Protein AF-A0ABD3RG80-F1 (afdb_monomer_lite)

InterPro domains:
  IPR000782 FAS1 domain [PF02469] (109-242)
  IPR000782 FAS1 domain [PS50213] (90-244)
  IPR036378 FAS1 domain superfamily [G3DSA:2.30.180.10] (103-274)
  IPR036378 FAS1 domain superfamily [SSF82153] (107-242)

Structure (mmCIF, N/CA/C/O backbone):
data_AF-A0ABD3RG80-F1
#
_entry.id   AF-A0ABD3RG80-F1
#
loop_
_atom_site.group_PDB
_atom_site.id
_atom_site.type_symbol
_atom_site.label_atom_id
_atom_site.label_alt_id
_atom_site.label_comp_id
_atom_site.label_asym_id
_atom_site.label_entity_id
_atom_site.label_seq_id
_atom_site.pdbx_PDB_ins_code
_atom_site.Cartn_x
_atom_site.Cartn_y
_atom_site.Cartn_z
_atom_site.occupancy
_atom_site.B_iso_or_equiv
_atom_site.auth_seq_id
_atom_site.auth_comp_id
_atom_site.auth_asym_id
_atom_site.auth_atom_id
_atom_site.pdbx_PDB_model_num
ATOM 1 N N . MET A 1 1 ? 62.059 -23.701 -23.141 1.00 38.47 1 MET A N 1
ATOM 2 C CA . MET A 1 1 ? 61.490 -23.428 -21.802 1.00 38.47 1 MET A CA 1
ATOM 3 C C . MET A 1 1 ? 60.129 -24.097 -21.728 1.00 38.47 1 MET A C 1
ATOM 5 O O . MET A 1 1 ? 59.460 -24.168 -22.747 1.00 38.47 1 MET A O 1
ATOM 9 N N . MET A 1 2 ? 59.840 -24.719 -20.588 1.00 39.66 2 MET A N 1
ATOM 10 C CA . MET A 1 2 ? 58.997 -25.910 -20.441 1.00 39.66 2 MET A CA 1
ATOM 11 C C . MET A 1 2 ? 57.526 -25.747 -20.851 1.00 39.66 2 MET A C 1
ATOM 13 O O . MET A 1 2 ? 56.855 -24.796 -20.468 1.00 39.66 2 MET A O 1
ATOM 17 N N . ILE A 1 3 ? 57.062 -26.757 -21.589 1.00 38.03 3 ILE A N 1
ATOM 18 C CA . ILE A 1 3 ? 55.671 -27.112 -21.871 1.00 38.03 3 ILE A CA 1
ATOM 19 C C . ILE A 1 3 ? 55.256 -28.112 -20.784 1.00 38.03 3 ILE A C 1
ATOM 21 O O . ILE A 1 3 ? 55.939 -29.123 -20.623 1.00 38.03 3 ILE A O 1
ATOM 25 N N . THR A 1 4 ? 54.147 -27.866 -20.082 1.00 50.69 4 THR A N 1
ATOM 26 C CA . THR A 1 4 ? 53.517 -28.863 -19.203 1.00 50.69 4 THR A CA 1
ATOM 27 C C . THR A 1 4 ? 52.061 -29.055 -19.601 1.00 50.69 4 THR A C 1
ATOM 29 O O . THR A 1 4 ? 51.223 -28.168 -19.472 1.00 50.69 4 THR A O 1
ATOM 32 N N . THR A 1 5 ? 51.808 -30.258 -20.100 1.00 40.75 5 THR A N 1
ATOM 33 C CA . THR A 1 5 ? 50.525 -30.895 -20.382 1.00 40.75 5 THR A CA 1
ATOM 34 C C . THR A 1 5 ? 49.925 -31.453 -19.089 1.00 40.75 5 THR A C 1
ATOM 36 O O . THR A 1 5 ? 50.649 -32.075 -18.320 1.00 40.75 5 THR A O 1
ATOM 39 N N . MET A 1 6 ? 48.609 -31.338 -18.893 1.00 43.78 6 MET A N 1
ATOM 40 C CA . MET A 1 6 ? 47.831 -32.279 -18.074 1.00 43.78 6 MET A CA 1
ATOM 41 C C . MET A 1 6 ? 46.482 -32.522 -18.759 1.00 43.78 6 MET A C 1
ATOM 43 O O . MET A 1 6 ? 45.623 -31.648 -18.831 1.00 43.78 6 MET A O 1
ATOM 47 N N . ILE A 1 7 ? 46.358 -33.730 -19.305 1.00 41.59 7 ILE A N 1
ATOM 48 C CA . ILE A 1 7 ? 45.155 -34.340 -19.869 1.00 41.59 7 ILE A CA 1
ATOM 49 C C . ILE A 1 7 ? 44.538 -35.180 -18.749 1.00 41.59 7 ILE A C 1
ATOM 51 O O . ILE A 1 7 ? 45.213 -36.045 -18.197 1.00 41.59 7 ILE A O 1
ATOM 55 N N . GLY A 1 8 ? 43.265 -34.947 -18.433 1.00 42.56 8 GLY A N 1
ATOM 56 C CA . GLY A 1 8 ? 42.480 -35.770 -17.514 1.00 42.56 8 GLY A CA 1
ATOM 57 C C . GLY A 1 8 ? 41.235 -36.304 -18.213 1.00 42.56 8 GLY A C 1
ATOM 58 O O . GLY A 1 8 ? 40.255 -35.585 -18.377 1.00 42.56 8 GLY A O 1
ATOM 59 N N . HIS A 1 9 ? 41.285 -37.565 -18.639 1.00 39.53 9 HIS A N 1
ATOM 60 C CA . HIS A 1 9 ? 40.128 -38.342 -19.076 1.00 39.53 9 HIS A CA 1
ATOM 61 C C . HIS A 1 9 ? 39.412 -38.943 -17.861 1.00 39.53 9 HIS A C 1
ATOM 63 O O . HIS A 1 9 ? 40.055 -39.603 -17.053 1.00 39.53 9 HIS A O 1
ATOM 69 N N . HIS A 1 10 ? 38.080 -38.857 -17.813 1.00 45.41 10 HIS A N 1
ATOM 70 C CA . HIS A 1 10 ? 37.261 -39.937 -17.260 1.00 45.41 10 HIS A CA 1
ATOM 71 C C . HIS A 1 10 ? 35.919 -40.031 -17.997 1.00 45.41 10 HIS A C 1
ATOM 73 O O . HIS A 1 10 ? 35.155 -39.073 -18.083 1.00 45.41 10 HIS A O 1
ATOM 79 N N . ARG A 1 11 ? 35.674 -41.213 -18.570 1.00 41.56 11 ARG A N 1
ATOM 80 C CA . ARG A 1 11 ? 34.394 -41.680 -19.115 1.00 41.56 11 ARG A CA 1
ATOM 81 C C . ARG A 1 11 ? 33.563 -42.301 -17.987 1.00 41.56 11 ARG A C 1
ATOM 83 O O . ARG A 1 11 ? 34.132 -43.011 -17.165 1.00 41.56 11 ARG A O 1
ATOM 90 N N . SER A 1 12 ? 32.243 -42.122 -18.036 1.00 43.38 12 SER A N 1
ATOM 91 C CA . SER A 1 12 ? 31.222 -43.096 -17.596 1.00 43.38 12 SER A CA 1
ATOM 92 C C . SER A 1 12 ? 29.852 -42.585 -18.077 1.00 43.38 12 SER A C 1
ATOM 94 O O . SER A 1 12 ? 29.317 -41.648 -17.505 1.00 43.38 12 SER A O 1
ATOM 96 N N . SER A 1 13 ? 29.371 -42.913 -19.279 1.00 42.97 13 SER A N 1
ATOM 97 C CA . SER A 1 13 ? 28.469 -44.042 -19.583 1.00 42.97 13 SER A CA 1
ATOM 98 C C . SER A 1 13 ? 27.445 -44.382 -18.491 1.00 42.97 13 SER A C 1
ATOM 100 O O . SER A 1 13 ? 27.802 -45.007 -17.499 1.00 42.97 13 SER A O 1
ATOM 102 N N . ASN A 1 14 ? 26.174 -44.055 -18.748 1.00 39.59 14 ASN A N 1
ATOM 103 C CA . ASN A 1 14 ? 25.019 -44.877 -18.380 1.00 39.59 14 ASN A CA 1
ATOM 104 C C . ASN A 1 14 ? 23.891 -44.659 -19.409 1.00 39.59 14 ASN A C 1
ATOM 106 O O . ASN A 1 14 ? 23.426 -43.529 -19.559 1.00 39.59 14 ASN A O 1
ATOM 110 N N . PRO A 1 15 ? 23.465 -45.707 -20.137 1.00 53.91 15 PRO A N 1
ATOM 111 C CA . PRO A 1 15 ? 22.259 -45.707 -20.953 1.00 53.91 15 PRO A CA 1
ATOM 112 C C . PRO A 1 15 ? 21.106 -46.352 -20.172 1.00 53.91 15 PRO A C 1
ATOM 114 O O . PRO A 1 15 ? 21.316 -47.362 -19.513 1.00 53.91 15 PRO A O 1
ATOM 117 N N . CYS A 1 16 ? 19.886 -45.830 -20.290 1.00 41.91 16 CYS A N 1
ATOM 118 C CA . CYS A 1 16 ? 18.680 -46.626 -20.055 1.00 41.91 16 CYS A CA 1
ATOM 119 C C . CYS A 1 16 ? 17.504 -46.019 -20.818 1.00 41.91 16 CYS A C 1
ATOM 121 O O . CYS A 1 16 ? 16.952 -44.986 -20.446 1.00 41.91 16 CYS A O 1
ATOM 123 N N . SER A 1 17 ? 17.163 -46.704 -21.905 1.00 40.66 17 SER A N 1
ATOM 124 C CA . SER A 1 17 ? 15.932 -46.569 -22.666 1.00 40.66 17 SER A CA 1
ATOM 125 C C . SER A 1 17 ? 14.943 -47.636 -22.195 1.00 40.66 17 SER A C 1
ATOM 127 O O . SER A 1 17 ? 15.289 -48.814 -22.164 1.00 40.66 17 SER A O 1
ATOM 129 N N . SER A 1 18 ? 13.707 -47.236 -21.922 1.00 46.66 18 SER A N 1
ATOM 130 C CA . SER A 1 18 ? 12.499 -48.078 -21.910 1.00 46.66 18 SER A CA 1
ATOM 131 C C . SER A 1 18 ? 11.316 -47.102 -21.956 1.00 46.66 18 SER A C 1
ATOM 133 O O . SER A 1 18 ? 11.098 -46.349 -21.019 1.00 46.66 18 SER A O 1
ATOM 135 N N . SER A 1 19 ? 10.677 -46.833 -23.098 1.00 42.09 19 SER A N 1
ATOM 136 C CA . SER A 1 19 ? 9.820 -47.712 -23.906 1.00 42.09 19 SER A CA 1
ATOM 137 C C . SER A 1 19 ? 8.786 -48.449 -23.061 1.00 42.09 19 SER A C 1
ATOM 139 O O . SER A 1 19 ? 9.068 -49.527 -22.554 1.00 42.09 19 SER A O 1
ATOM 141 N N . LEU A 1 20 ? 7.605 -47.840 -22.934 1.00 46.78 20 LEU A N 1
ATOM 142 C CA . LEU A 1 20 ? 6.312 -48.490 -22.726 1.00 46.78 20 LEU A CA 1
ATOM 143 C C . LEU A 1 20 ? 5.232 -47.547 -23.288 1.00 46.78 20 LEU A C 1
ATOM 145 O O . LEU A 1 20 ? 4.961 -46.490 -22.724 1.00 46.78 20 LEU A O 1
ATOM 149 N N . GLU A 1 21 ? 4.657 -47.919 -24.433 1.00 46.81 21 GLU A N 1
ATOM 150 C CA . GLU A 1 21 ? 3.348 -47.421 -24.871 1.00 46.81 21 GLU A CA 1
ATOM 151 C C . GLU A 1 21 ? 2.255 -47.958 -23.930 1.00 46.81 21 GLU A C 1
ATOM 153 O O . GLU A 1 21 ? 2.388 -49.059 -23.384 1.00 46.81 21 GLU A O 1
ATOM 158 N N . PRO A 1 22 ? 1.116 -47.256 -23.835 1.00 56.03 22 PRO A N 1
ATOM 159 C CA . PRO A 1 22 ? -0.073 -47.913 -24.362 1.00 56.03 22 PRO A CA 1
ATOM 160 C C . PRO A 1 22 ? -0.945 -47.004 -25.235 1.00 56.03 22 PRO A C 1
ATOM 162 O O . PRO A 1 22 ? -1.169 -45.823 -24.978 1.00 56.03 22 PRO A O 1
ATOM 165 N N . ARG A 1 23 ? -1.488 -47.644 -26.270 1.00 44.66 23 ARG A N 1
ATOM 166 C CA . ARG A 1 23 ? -2.586 -47.188 -27.120 1.00 44.66 23 ARG A CA 1
ATOM 167 C C . ARG A 1 23 ? -3.869 -46.943 -26.313 1.00 44.66 23 ARG A C 1
ATOM 169 O O . ARG A 1 23 ? -4.282 -47.821 -25.562 1.00 44.66 23 ARG A O 1
ATOM 176 N N . GLY A 1 24 ? -4.597 -45.886 -26.679 1.00 37.03 24 GLY A N 1
ATOM 177 C CA . GLY A 1 24 ? -6.051 -45.976 -26.880 1.00 37.03 24 GLY A CA 1
ATOM 178 C C . GLY A 1 24 ? -6.934 -44.998 -26.097 1.00 37.03 24 GLY A C 1
ATOM 179 O O . GLY A 1 24 ? -7.000 -45.060 -24.878 1.00 37.03 24 GLY A O 1
ATOM 180 N N . GLY A 1 25 ? -7.709 -44.201 -26.847 1.00 36.88 25 GLY A N 1
ATOM 181 C CA . GLY A 1 25 ? -8.845 -43.388 -26.384 1.00 36.88 25 GLY A CA 1
ATOM 182 C C . GLY A 1 25 ? -8.496 -41.897 -26.363 1.00 36.88 25 GLY A C 1
ATOM 183 O O . GLY A 1 25 ? -7.676 -41.481 -25.567 1.00 36.88 25 GLY A O 1
ATOM 184 N N . GLY A 1 26 ? -8.978 -41.023 -27.246 1.00 38.44 26 GLY A N 1
ATOM 185 C CA . GLY A 1 26 ? -10.294 -40.971 -27.871 1.00 38.44 26 GLY A CA 1
ATOM 186 C C . GLY A 1 26 ? -11.121 -39.888 -27.171 1.00 38.44 26 GLY A C 1
ATOM 187 O O . GLY A 1 26 ? -11.351 -40.003 -25.978 1.00 38.44 26 GLY A O 1
ATOM 188 N N . VAL A 1 27 ? -11.571 -38.903 -27.961 1.00 41.94 27 VAL A N 1
ATOM 189 C CA . VAL A 1 27 ? -12.559 -37.829 -27.706 1.00 41.94 27 VAL A CA 1
ATOM 190 C C . VAL A 1 27 ? -12.233 -36.709 -26.702 1.00 41.94 27 VAL A C 1
ATOM 192 O O . VAL A 1 27 ? -12.095 -36.924 -25.508 1.00 41.94 27 VAL A O 1
ATOM 195 N N . GLY A 1 28 ? -12.237 -35.468 -27.214 1.00 37.53 28 GLY A N 1
ATOM 196 C CA . GLY A 1 28 ? -12.301 -34.249 -26.401 1.00 37.53 28 GLY A CA 1
ATOM 197 C C . GLY A 1 28 ? -11.764 -32.991 -27.084 1.00 37.53 28 GLY A C 1
ATOM 198 O O . GLY A 1 28 ? -10.840 -32.374 -26.574 1.00 37.53 28 GLY A O 1
ATOM 199 N N . SER A 1 29 ? -12.302 -32.601 -28.246 1.00 39.94 29 SER A N 1
ATOM 200 C CA . SER A 1 29 ? -11.998 -31.297 -28.849 1.00 39.94 29 SER A CA 1
ATOM 201 C C . SER A 1 29 ? -12.663 -30.176 -28.040 1.00 39.94 29 SER A C 1
ATOM 203 O O . SER A 1 29 ? -13.818 -29.825 -28.287 1.00 39.94 29 SER A O 1
ATOM 205 N N . SER A 1 30 ? -11.954 -29.603 -27.074 1.00 39.44 30 SER A N 1
ATOM 206 C CA . SER A 1 30 ? -12.337 -28.335 -26.455 1.00 39.44 30 SER A CA 1
ATOM 207 C C . SER A 1 30 ? -11.735 -27.186 -27.262 1.00 39.44 30 SER A C 1
ATOM 209 O O . SER A 1 30 ? -10.539 -26.909 -27.211 1.00 39.44 30 SER A O 1
ATOM 211 N N . PHE A 1 31 ? -12.607 -26.560 -28.050 1.00 37.47 31 PHE A N 1
ATOM 212 C CA . PHE A 1 31 ? -12.432 -25.248 -28.659 1.00 37.47 31 PHE A CA 1
ATOM 213 C C . PHE A 1 31 ? -11.980 -24.230 -27.599 1.00 37.47 31 PHE A C 1
ATOM 215 O O . PHE A 1 31 ? -12.736 -23.917 -26.683 1.00 37.47 31 PHE A O 1
ATOM 222 N N . PHE A 1 32 ? -10.778 -23.679 -27.751 1.00 34.78 32 PHE A N 1
ATOM 223 C CA . PHE A 1 32 ? -10.403 -22.414 -27.123 1.00 34.78 32 PHE A CA 1
ATOM 224 C C . PHE A 1 32 ? -10.906 -21.273 -28.018 1.00 34.78 32 PHE A C 1
ATOM 226 O O . PHE A 1 32 ? -10.504 -21.218 -29.184 1.00 34.78 32 PHE A O 1
ATOM 233 N N . PRO A 1 33 ? -11.766 -20.353 -27.545 1.00 42.12 33 PRO A N 1
ATOM 234 C CA . PRO A 1 33 ? -11.998 -19.121 -28.273 1.00 42.12 33 PRO A CA 1
ATOM 235 C C . PRO A 1 33 ? -10.804 -18.186 -28.060 1.00 42.12 33 PRO A C 1
ATOM 237 O O . PRO A 1 33 ? -10.398 -17.896 -26.936 1.00 42.12 33 PRO A O 1
ATOM 240 N N . ALA A 1 34 ? -10.248 -17.712 -29.173 1.00 35.00 34 ALA A N 1
ATOM 241 C CA . ALA A 1 34 ? -9.309 -16.607 -29.205 1.00 35.00 34 ALA A CA 1
ATOM 242 C C . ALA A 1 34 ? -9.962 -15.365 -28.576 1.00 35.00 34 ALA A C 1
ATOM 244 O O . ALA A 1 34 ? -10.944 -14.839 -29.103 1.00 35.00 34 ALA A O 1
ATOM 245 N N . PHE A 1 35 ? -9.413 -14.890 -27.458 1.00 32.94 35 PHE A N 1
ATOM 246 C CA . PHE A 1 35 ? -9.734 -13.569 -26.934 1.00 32.94 35 PHE A CA 1
ATOM 247 C C . PHE A 1 35 ? -9.126 -12.523 -27.873 1.00 32.94 35 PHE A C 1
ATOM 249 O O . PHE A 1 35 ? -7.918 -12.303 -27.913 1.00 32.94 35 PHE A O 1
ATOM 256 N N . SER A 1 36 ? -9.988 -11.920 -28.690 1.00 36.78 36 SER A N 1
ATOM 257 C CA . SER A 1 36 ? -9.673 -10.746 -29.493 1.00 36.78 36 SER A CA 1
ATOM 258 C C . SER A 1 36 ? -9.730 -9.513 -28.595 1.00 36.78 36 SER A C 1
ATOM 260 O O . SER A 1 36 ? -10.801 -9.078 -28.176 1.00 36.78 36 SER A O 1
ATOM 262 N N . SER A 1 37 ? -8.563 -8.950 -28.302 1.00 40.09 37 SER A N 1
ATOM 263 C CA . SER A 1 37 ? -8.409 -7.665 -27.628 1.00 40.09 37 SER A CA 1
ATOM 264 C C . SER A 1 37 ? -8.827 -6.530 -28.568 1.00 40.09 37 SER A C 1
ATOM 266 O O . SER A 1 37 ? -8.034 -6.044 -29.372 1.00 40.09 37 SER A O 1
ATOM 268 N N . GLN A 1 38 ? -10.084 -6.096 -28.476 1.00 33.06 38 GLN A N 1
ATOM 269 C CA . GLN A 1 38 ? -10.533 -4.791 -28.968 1.00 33.06 38 GLN A CA 1
ATOM 270 C C . GLN A 1 38 ? -11.381 -4.101 -27.896 1.00 33.06 38 GLN A C 1
ATOM 272 O O . GLN A 1 38 ? -12.606 -4.053 -27.973 1.00 33.06 38 GLN A O 1
ATOM 277 N N . CYS A 1 39 ? -10.718 -3.511 -26.903 1.00 33.81 39 CYS A N 1
ATOM 278 C CA . CYS A 1 39 ? -11.332 -2.495 -26.054 1.00 33.81 39 CYS A CA 1
ATOM 279 C C . CYS A 1 39 ? -11.413 -1.178 -26.843 1.00 33.81 39 CYS A C 1
ATOM 281 O O . CYS A 1 39 ? -10.536 -0.324 -26.757 1.00 33.81 39 CYS A O 1
ATOM 283 N N . ARG A 1 40 ? -12.468 -1.011 -27.653 1.00 33.75 40 ARG A N 1
ATOM 284 C CA . ARG A 1 40 ? -12.900 0.316 -28.117 1.00 33.75 40 ARG A CA 1
ATOM 285 C C . ARG A 1 40 ? -13.702 0.971 -26.999 1.00 33.75 40 ARG A C 1
ATOM 287 O O . ARG A 1 40 ? -14.825 0.560 -26.723 1.00 33.75 40 ARG A O 1
ATOM 294 N N . VAL A 1 41 ? -13.138 2.008 -26.391 1.00 38.47 41 VAL A N 1
ATOM 295 C CA . VAL A 1 41 ? -13.860 2.913 -25.491 1.00 38.47 41 VAL A CA 1
ATOM 296 C C . VAL A 1 41 ? -14.897 3.690 -26.318 1.00 38.47 41 VAL A C 1
ATOM 298 O O . VAL A 1 41 ? -14.513 4.372 -27.272 1.00 38.47 41 VAL A O 1
ATOM 301 N N . PRO A 1 42 ? -16.207 3.615 -26.021 1.00 36.09 42 PRO A N 1
ATOM 302 C CA . PRO A 1 42 ? -17.177 4.483 -26.668 1.00 36.09 42 PRO A CA 1
ATOM 303 C C . PRO A 1 42 ? -17.050 5.903 -26.104 1.00 36.09 42 PRO A C 1
ATOM 305 O O . PRO A 1 42 ? -17.332 6.153 -24.933 1.00 36.09 42 PRO A O 1
ATOM 308 N N . VAL A 1 43 ? -16.667 6.848 -26.965 1.00 39.75 43 VAL A N 1
ATOM 309 C CA . VAL A 1 43 ? -16.791 8.289 -26.712 1.00 39.75 43 VAL A CA 1
ATOM 310 C C . VAL A 1 43 ? -18.282 8.608 -26.576 1.00 39.75 43 VAL A C 1
ATOM 312 O O . VAL A 1 43 ? -19.008 8.711 -27.566 1.00 39.75 43 VAL A O 1
ATOM 315 N N . ARG A 1 44 ? -18.769 8.719 -25.337 1.00 37.66 44 ARG A N 1
ATOM 316 C CA . ARG A 1 44 ? -20.103 9.255 -25.056 1.00 37.66 44 ARG A CA 1
ATOM 317 C C . ARG A 1 44 ? -20.084 10.759 -25.314 1.00 37.66 44 ARG A C 1
ATOM 319 O O . ARG A 1 44 ? -19.363 11.503 -24.656 1.00 37.66 44 ARG A O 1
ATOM 326 N N . GLY A 1 45 ? -20.893 11.180 -26.284 1.00 35.59 45 GLY A N 1
ATOM 327 C CA . GLY A 1 45 ? -21.162 12.579 -26.583 1.00 35.59 45 GLY A CA 1
ATOM 328 C C . GLY A 1 45 ? -21.714 13.308 -25.361 1.00 35.59 45 GLY A C 1
ATOM 329 O O . GLY A 1 45 ? -22.676 12.868 -24.731 1.00 35.59 45 GLY A O 1
ATOM 330 N N . ILE A 1 46 ? -21.074 14.425 -25.036 1.00 38.72 46 ILE A N 1
ATOM 331 C CA . ILE A 1 46 ? -21.454 15.329 -23.957 1.00 38.72 46 ILE A CA 1
ATOM 332 C C . ILE A 1 46 ? -22.693 16.099 -24.424 1.00 38.72 46 ILE A C 1
ATOM 334 O O . ILE A 1 46 ? -22.611 16.958 -25.301 1.00 38.72 46 ILE A O 1
ATOM 338 N N . ALA A 1 47 ? -23.852 15.768 -23.857 1.00 42.22 47 ALA A N 1
ATOM 339 C CA . ALA A 1 47 ? -25.049 16.588 -23.974 1.00 42.22 47 ALA A CA 1
ATOM 340 C C . ALA A 1 47 ? -24.860 17.876 -23.156 1.00 42.22 47 ALA A C 1
ATOM 342 O O . ALA A 1 47 ? -24.459 17.835 -21.992 1.00 42.22 47 ALA A O 1
ATOM 343 N N . SER A 1 48 ? -25.127 19.020 -23.785 1.00 49.88 48 SER A N 1
ATOM 344 C CA . SER A 1 48 ? -25.001 20.350 -23.189 1.00 49.88 48 SER A CA 1
ATOM 345 C C . SER A 1 48 ? -25.915 20.528 -21.965 1.00 49.88 48 SER A C 1
ATOM 347 O O . SER A 1 48 ? -27.086 20.146 -22.024 1.00 49.88 48 SER A O 1
ATOM 349 N N . PRO A 1 49 ? -25.436 21.149 -20.871 1.00 59.44 49 PRO A N 1
ATOM 350 C CA . PRO A 1 49 ? -26.286 21.499 -19.739 1.00 59.44 49 PRO A CA 1
ATOM 351 C C . PRO A 1 49 ? -27.182 22.716 -20.055 1.00 59.44 49 PRO A C 1
ATOM 353 O O . PRO A 1 49 ? -26.764 23.612 -20.794 1.00 59.44 49 PRO A O 1
ATOM 356 N N . PRO A 1 50 ? -28.400 22.794 -19.484 1.00 54.66 50 PRO A N 1
ATOM 357 C CA . PRO A 1 50 ? -29.270 23.959 -19.623 1.00 54.66 50 PRO A CA 1
ATOM 358 C C . PRO A 1 50 ? -28.741 25.179 -18.837 1.00 54.66 50 PRO A C 1
ATOM 360 O O . PRO A 1 50 ? -28.008 25.020 -17.854 1.00 54.66 50 PRO A O 1
ATOM 363 N N . PRO A 1 51 ? -29.116 26.409 -19.241 1.00 51.31 51 PRO A N 1
ATOM 364 C CA . PRO A 1 51 ? -28.583 27.644 -18.671 1.00 51.31 51 PRO A CA 1
ATOM 365 C C . PRO A 1 51 ? -29.037 27.852 -17.220 1.00 51.31 51 PRO A C 1
ATOM 367 O O . PRO A 1 51 ? -30.228 27.826 -16.908 1.00 51.31 51 PRO A O 1
ATOM 370 N N . ARG A 1 52 ? -28.073 28.100 -16.326 1.00 48.84 52 ARG A N 1
ATOM 371 C CA . ARG A 1 52 ? -28.321 28.491 -14.932 1.00 48.84 52 ARG A CA 1
ATOM 372 C C . ARG A 1 52 ? -28.681 29.975 -14.861 1.00 48.84 52 ARG A C 1
ATOM 374 O O . ARG A 1 52 ? -27.901 30.831 -15.270 1.00 48.84 52 ARG A O 1
ATOM 381 N N . GLY A 1 53 ? -29.865 30.257 -14.321 1.00 43.69 53 GLY A N 1
ATOM 382 C CA . GLY A 1 53 ? -30.317 31.601 -13.975 1.00 43.69 53 GLY A CA 1
ATOM 383 C C . GLY A 1 53 ? -29.462 32.222 -12.870 1.00 43.69 53 GLY A C 1
ATOM 384 O O . GLY A 1 53 ? -29.101 31.567 -11.893 1.00 43.69 53 GLY A O 1
ATOM 385 N N . ILE A 1 54 ? -29.139 33.497 -13.059 1.00 43.28 54 ILE A N 1
ATOM 386 C CA . ILE A 1 54 ? -28.375 34.343 -12.145 1.00 43.28 54 ILE A CA 1
ATOM 387 C C . ILE A 1 54 ? -29.307 34.787 -11.011 1.00 43.28 54 ILE A C 1
ATOM 389 O O . ILE A 1 54 ?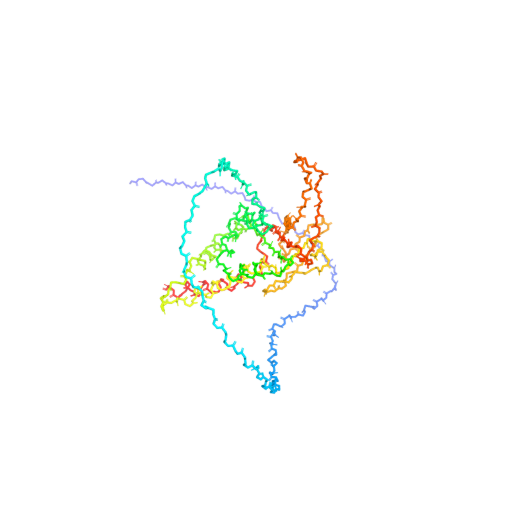 -30.266 35.517 -11.252 1.00 43.28 54 ILE A O 1
ATOM 393 N N . LEU A 1 55 ? -29.013 34.376 -9.777 1.00 41.62 55 LEU A N 1
ATOM 394 C CA . LEU A 1 55 ? -29.572 34.975 -8.564 1.00 41.62 55 LEU A CA 1
ATOM 395 C C . LEU A 1 55 ? -28.438 35.674 -7.811 1.00 41.62 55 LEU A C 1
ATOM 397 O O . LEU A 1 55 ? -27.514 35.040 -7.306 1.00 41.62 55 LEU A O 1
ATOM 401 N N . LEU A 1 56 ? -28.506 37.004 -7.803 1.00 48.03 56 LEU A N 1
ATOM 402 C CA . LEU A 1 56 ? -27.621 37.900 -7.063 1.00 48.03 56 LEU A CA 1
ATOM 403 C C . LEU A 1 56 ? -27.882 37.781 -5.549 1.00 48.03 56 LEU A C 1
ATOM 405 O O . LEU A 1 56 ? -29.049 37.762 -5.149 1.00 48.03 56 LEU A O 1
ATOM 409 N N . PRO A 1 57 ? -26.848 37.796 -4.691 1.00 55.09 57 PRO A N 1
ATOM 410 C CA . PRO A 1 57 ? -27.035 38.041 -3.266 1.00 55.09 57 PRO A CA 1
ATOM 411 C C . PRO A 1 57 ? -27.213 39.547 -2.978 1.00 55.09 57 PRO A C 1
ATOM 413 O O . PRO A 1 57 ? -26.558 40.379 -3.613 1.00 55.09 57 PRO A O 1
ATOM 416 N N . PRO A 1 58 ? -28.065 39.930 -2.007 1.00 49.25 58 PRO A N 1
ATOM 417 C CA . PRO A 1 58 ? -28.190 41.316 -1.582 1.00 49.25 58 PRO A CA 1
ATOM 418 C C . PRO A 1 58 ? -26.969 41.767 -0.770 1.00 49.25 58 PRO A C 1
ATOM 420 O O . PRO A 1 58 ? -26.540 41.125 0.187 1.00 49.25 58 PRO A O 1
ATOM 423 N N . SER A 1 59 ? -26.444 42.928 -1.152 1.00 47.91 59 SER A N 1
ATOM 424 C CA . SER A 1 59 ? -25.443 43.696 -0.423 1.00 47.91 59 SER A CA 1
ATOM 425 C C . SER A 1 59 ? -26.030 44.286 0.862 1.00 47.91 59 SER A C 1
ATOM 427 O O . SER A 1 59 ? -27.003 45.042 0.793 1.00 47.91 59 SER A O 1
ATOM 429 N N . SER A 1 60 ? -25.397 44.066 2.016 1.00 40.56 60 SER A N 1
ATOM 430 C CA . SER A 1 60 ? -25.648 44.910 3.188 1.00 40.56 60 SER A CA 1
ATOM 431 C C . SER A 1 60 ? -24.434 45.078 4.102 1.00 40.56 60 SER A C 1
ATOM 433 O O . SER A 1 60 ? -23.999 44.160 4.789 1.00 40.56 60 SER A O 1
ATOM 435 N N . SER A 1 61 ? -23.996 46.337 4.142 1.00 41.75 61 SER A N 1
ATOM 436 C CA . SER A 1 61 ? -23.521 47.101 5.298 1.00 41.75 61 SER A CA 1
ATOM 437 C C . SER A 1 61 ? -22.238 46.679 6.018 1.00 41.75 61 SER A C 1
ATOM 439 O O . SER A 1 61 ? -22.235 45.914 6.980 1.00 41.75 61 SER A O 1
ATOM 441 N N . SER A 1 62 ? -21.182 47.403 5.658 1.00 44.72 62 SER A N 1
ATOM 442 C CA . SER A 1 62 ? -20.049 47.768 6.500 1.00 44.72 62 SER A CA 1
ATOM 443 C C . SER A 1 62 ? -20.498 48.370 7.840 1.00 44.72 62 SER A C 1
ATOM 445 O O . SER A 1 62 ? -21.190 49.389 7.873 1.00 44.72 62 SER A O 1
ATOM 447 N N . ARG A 1 63 ? -20.033 47.803 8.958 1.00 42.75 63 ARG A N 1
ATOM 448 C CA . ARG A 1 63 ? -19.952 48.502 10.249 1.00 42.75 63 ARG A CA 1
ATOM 449 C C . ARG A 1 63 ? -18.551 48.340 10.816 1.00 42.75 63 ARG A C 1
ATOM 451 O O . ARG A 1 63 ? -18.119 47.241 11.149 1.00 42.75 63 ARG A O 1
ATOM 458 N N . GLY A 1 64 ? -17.849 49.467 10.881 1.00 41.66 64 GLY A N 1
ATOM 459 C CA . GLY A 1 64 ? -16.516 49.572 11.444 1.00 41.66 64 GLY A CA 1
ATOM 460 C C . GLY A 1 64 ? -16.512 49.429 12.962 1.00 41.66 64 GLY A C 1
ATOM 461 O O . GLY A 1 64 ? -17.431 49.870 13.652 1.00 41.66 64 GLY A O 1
ATOM 462 N N . TRP A 1 65 ? -15.418 48.872 13.469 1.00 39.38 65 TRP A N 1
ATOM 463 C CA . TRP A 1 65 ? -15.090 48.863 14.886 1.00 39.38 65 TRP A CA 1
ATOM 464 C C . TRP A 1 65 ? -13.749 49.572 15.093 1.00 39.38 65 TRP A C 1
ATOM 466 O O . TRP A 1 65 ? -12.687 49.063 14.757 1.00 39.38 65 TRP A O 1
ATOM 476 N N . ARG A 1 66 ? -13.823 50.787 15.649 1.00 42.94 66 ARG A N 1
ATOM 477 C CA . ARG A 1 66 ? -12.725 51.476 16.341 1.00 42.94 66 ARG A CA 1
ATOM 478 C C . ARG A 1 66 ? -12.928 51.280 17.840 1.00 42.94 66 ARG A C 1
ATOM 480 O O . ARG A 1 66 ? -13.943 51.757 18.336 1.00 42.94 66 ARG A O 1
ATOM 487 N N . ARG A 1 67 ? -11.957 50.712 18.564 1.00 46.44 67 ARG A N 1
ATOM 488 C CA . ARG A 1 67 ? -11.671 50.985 19.996 1.00 46.44 67 ARG A CA 1
ATOM 489 C C . ARG A 1 67 ? -10.164 50.769 20.196 1.00 46.44 67 ARG A C 1
ATOM 491 O O . ARG A 1 67 ? -9.656 49.727 19.820 1.00 46.44 67 ARG A O 1
ATOM 498 N N . ARG A 1 68 ? -9.373 51.824 20.413 1.00 44.25 68 ARG A N 1
ATOM 499 C CA . ARG A 1 68 ? -9.120 52.603 21.647 1.00 44.25 68 ARG A CA 1
ATOM 500 C C . ARG A 1 68 ? -8.098 51.901 22.547 1.00 44.25 68 ARG A C 1
ATOM 502 O O . ARG A 1 68 ? -8.447 51.037 23.337 1.00 44.25 68 ARG A O 1
ATOM 509 N N . TRP A 1 69 ? -6.851 52.353 22.425 1.00 43.28 69 TRP A N 1
ATOM 510 C CA . TRP A 1 69 ? -5.765 52.110 23.368 1.00 43.28 69 TRP A CA 1
ATOM 511 C C . TRP A 1 69 ? -6.065 52.822 24.691 1.00 43.28 69 TRP A C 1
ATOM 513 O O . TRP A 1 69 ? -6.382 54.013 24.697 1.00 43.28 69 TRP A O 1
ATOM 523 N N . GLY A 1 70 ? -5.975 52.093 25.800 1.00 43.91 70 GLY A N 1
ATOM 524 C CA . GLY A 1 70 ? -6.132 52.613 27.153 1.00 43.91 70 GLY A CA 1
ATOM 525 C C . GLY A 1 70 ? -5.158 51.912 28.090 1.00 43.91 70 GLY A C 1
ATOM 526 O O . GLY A 1 70 ? -5.342 50.750 28.426 1.00 43.91 70 GLY A O 1
ATOM 527 N N . ARG A 1 71 ? -4.109 52.641 28.467 1.00 43.97 71 ARG A N 1
ATOM 528 C CA . ARG A 1 71 ? -3.151 52.334 29.535 1.00 43.97 71 ARG A CA 1
ATOM 529 C C . ARG A 1 71 ? -3.779 52.721 30.881 1.00 43.97 71 ARG A C 1
ATOM 531 O O . ARG A 1 71 ? -4.365 53.799 30.949 1.00 43.97 71 ARG A O 1
ATOM 538 N N . SER A 1 72 ? -3.608 51.896 31.918 1.00 45.50 72 SER A N 1
ATOM 539 C CA . SER A 1 72 ? -2.987 52.273 33.209 1.00 45.50 72 SER A CA 1
ATOM 540 C C . SER A 1 72 ? -3.299 51.276 34.336 1.00 45.50 72 SER A C 1
ATOM 542 O O . SER A 1 72 ? -4.450 51.099 34.712 1.00 45.50 72 SER A O 1
ATOM 544 N N . SER A 1 73 ? -2.213 50.677 34.838 1.00 46.88 73 SER A N 1
ATOM 545 C CA . SER A 1 73 ? -1.791 50.443 36.233 1.00 46.88 73 SER A CA 1
ATOM 546 C C . SER A 1 73 ? -2.825 50.207 37.346 1.00 46.88 73 SER A C 1
ATOM 548 O O . SER A 1 73 ? -3.624 51.092 37.614 1.00 46.88 73 SER A O 1
ATOM 550 N N . THR A 1 74 ? -2.650 49.132 38.133 1.00 48.19 74 THR A N 1
ATOM 551 C CA . THR A 1 74 ? -1.967 49.147 39.456 1.00 48.19 74 THR A CA 1
ATOM 552 C C . THR A 1 74 ? -1.817 47.733 40.033 1.00 48.19 74 THR A C 1
ATOM 554 O O . THR A 1 74 ? -2.624 46.853 39.763 1.00 48.19 74 THR A O 1
ATOM 557 N N . ALA A 1 75 ? -0.752 47.558 40.815 1.00 52.00 75 ALA A N 1
ATOM 558 C CA . ALA A 1 75 ? -0.285 46.338 41.460 1.00 52.00 75 ALA A CA 1
ATOM 559 C C . ALA A 1 75 ? -1.183 45.818 42.598 1.00 52.00 75 ALA A C 1
ATOM 561 O O . ALA A 1 75 ? -1.735 46.614 43.354 1.00 52.00 75 ALA A O 1
ATOM 562 N N . ALA A 1 76 ? -1.189 44.496 42.790 1.00 45.03 76 ALA A N 1
ATOM 563 C CA . ALA A 1 76 ? -1.273 43.845 44.098 1.00 45.03 76 ALA A CA 1
ATOM 564 C C . ALA A 1 76 ? -0.697 42.422 43.987 1.00 45.03 76 ALA A C 1
ATOM 566 O O . ALA A 1 76 ? -1.062 41.667 43.091 1.00 45.03 76 ALA A O 1
ATOM 567 N N . ALA A 1 77 ? 0.251 42.122 44.870 1.00 61.56 77 ALA A N 1
ATOM 568 C CA . ALA A 1 77 ? 0.928 40.844 45.033 1.00 61.56 77 ALA A CA 1
ATOM 569 C C . ALA A 1 77 ? 0.055 39.836 45.797 1.00 61.56 77 ALA A C 1
ATOM 571 O O . ALA A 1 77 ? -0.665 40.249 46.700 1.00 61.56 77 ALA A O 1
ATOM 572 N N . HIS A 1 78 ? 0.164 38.562 45.417 1.00 46.03 78 HIS A N 1
ATOM 573 C CA . HIS A 1 78 ? -0.237 37.294 46.062 1.00 46.03 78 HIS A CA 1
ATOM 574 C C . HIS A 1 78 ? -0.324 36.303 44.882 1.00 46.03 78 HIS A C 1
ATOM 576 O O . HIS A 1 78 ? -0.841 36.674 43.837 1.00 46.03 78 HIS A O 1
ATOM 582 N N . ASP A 1 79 ? 0.117 35.059 44.880 1.00 45.19 79 ASP A N 1
ATOM 583 C CA . ASP A 1 79 ? 0.785 34.166 45.812 1.00 45.19 79 ASP A CA 1
ATOM 584 C C . ASP A 1 79 ? 1.063 32.902 44.967 1.00 45.19 79 ASP A C 1
ATOM 586 O O . ASP A 1 79 ? 0.348 32.659 43.996 1.00 45.19 79 ASP A O 1
ATOM 590 N N . ALA A 1 80 ? 2.070 32.111 45.334 1.00 52.97 80 ALA A N 1
ATOM 591 C CA . ALA A 1 80 ? 2.283 30.732 44.872 1.00 52.97 80 ALA A CA 1
ATOM 592 C C . ALA A 1 80 ? 2.206 30.470 43.347 1.00 52.97 80 ALA A C 1
ATOM 594 O O . ALA A 1 80 ? 1.223 29.952 42.822 1.00 52.97 80 ALA A O 1
ATOM 595 N N . ALA A 1 81 ? 3.317 30.731 42.654 1.00 52.69 81 ALA A N 1
ATOM 596 C CA . ALA A 1 81 ? 3.620 30.085 41.380 1.00 52.69 81 ALA A CA 1
ATOM 597 C C . ALA A 1 81 ? 3.888 28.589 41.630 1.00 52.69 81 ALA A C 1
ATOM 599 O O . ALA A 1 81 ? 5.027 28.182 41.853 1.00 52.69 81 ALA A O 1
ATOM 600 N N . HIS A 1 82 ? 2.825 27.789 41.683 1.00 61.59 82 HIS A N 1
ATOM 601 C CA . HIS A 1 82 ? 2.918 26.364 41.406 1.00 61.59 82 HIS A CA 1
ATOM 602 C C . HIS A 1 82 ? 2.827 26.261 39.881 1.00 61.59 82 HIS A C 1
ATOM 604 O O . HIS A 1 82 ? 1.734 26.317 39.324 1.00 61.59 82 HIS A O 1
ATOM 610 N N . ASP A 1 83 ? 3.985 26.231 39.212 1.00 56.72 83 ASP A N 1
ATOM 611 C CA . ASP A 1 83 ? 4.092 25.703 37.849 1.00 56.72 83 ASP A CA 1
ATOM 612 C C . ASP A 1 83 ? 3.710 24.221 37.961 1.00 56.72 83 ASP A C 1
ATOM 614 O O . ASP A 1 83 ? 4.542 23.345 38.193 1.00 56.72 83 ASP A O 1
ATOM 618 N N . GLU A 1 84 ? 2.406 23.952 37.966 1.00 61.25 84 GLU A N 1
ATOM 619 C CA . GLU A 1 84 ? 1.884 22.659 37.563 1.00 61.25 84 GLU A CA 1
ATOM 620 C C . GLU A 1 84 ? 2.169 22.592 36.065 1.00 61.25 84 GLU A C 1
ATOM 622 O O . GLU A 1 84 ? 1.423 23.112 35.234 1.00 61.25 84 GLU A O 1
ATOM 627 N N . ASP A 1 85 ? 3.342 22.040 35.743 1.00 63.62 85 ASP A N 1
ATOM 628 C CA . ASP A 1 85 ? 3.627 21.440 34.451 1.00 63.62 85 ASP A CA 1
ATOM 629 C C . ASP A 1 85 ? 2.570 20.345 34.250 1.00 63.62 85 ASP A C 1
ATOM 631 O O . ASP A 1 85 ? 2.806 19.167 34.524 1.00 63.62 85 ASP A O 1
ATOM 635 N N . ASP A 1 86 ? 1.366 20.756 33.847 1.00 57.78 86 ASP A N 1
ATOM 636 C CA . ASP A 1 86 ? 0.329 19.887 33.324 1.00 57.78 86 ASP A CA 1
ATOM 637 C C . ASP A 1 86 ? 0.937 19.234 32.086 1.00 57.78 86 ASP A C 1
ATOM 639 O O . ASP A 1 86 ? 0.920 19.770 30.976 1.00 57.78 86 ASP A O 1
ATOM 643 N N . GLU A 1 87 ? 1.577 18.091 32.315 1.00 66.81 87 GLU A N 1
ATOM 644 C CA . GLU A 1 87 ? 2.079 17.171 31.316 1.00 66.81 87 GLU A CA 1
ATOM 645 C C . GLU A 1 87 ? 0.855 16.664 30.553 1.00 66.81 87 GLU A C 1
ATOM 647 O O . GLU A 1 87 ? 0.264 15.633 30.873 1.00 66.81 87 GLU A O 1
ATOM 652 N N . TYR A 1 88 ? 0.404 17.466 29.583 1.00 56.56 88 TYR A N 1
ATOM 653 C CA . TYR A 1 88 ? -0.668 17.124 28.666 1.00 56.56 88 TYR A CA 1
ATOM 654 C C . TYR A 1 88 ? -0.265 15.821 27.989 1.00 56.56 88 TYR A C 1
ATOM 656 O O . TYR A 1 88 ? 0.527 15.825 27.045 1.00 56.56 88 TYR A O 1
ATOM 664 N N . ALA A 1 89 ? -0.797 14.703 28.483 1.00 58.72 89 ALA A N 1
ATOM 665 C CA . ALA A 1 89 ? -0.702 13.422 27.819 1.00 58.72 89 ALA A CA 1
ATOM 666 C C . ALA A 1 89 ? -1.265 13.620 26.411 1.00 58.72 89 ALA A C 1
ATOM 668 O O . ALA A 1 89 ? -2.476 13.760 26.217 1.00 58.72 89 ALA A O 1
ATOM 669 N N . THR A 1 90 ? -0.374 13.722 25.427 1.00 63.38 90 THR A N 1
ATOM 670 C CA . THR A 1 90 ? -0.756 13.851 24.030 1.00 63.38 90 THR A CA 1
ATOM 671 C C . THR A 1 90 ? -1.457 12.554 23.668 1.00 63.38 90 THR A C 1
ATOM 673 O O . THR A 1 90 ? -0.827 11.502 23.545 1.00 63.38 90 THR A O 1
ATOM 676 N N . THR A 1 91 ? -2.783 12.604 23.584 1.00 70.38 91 THR A N 1
ATOM 677 C CA . THR A 1 91 ? -3.592 11.485 23.116 1.00 70.38 91 THR A CA 1
ATOM 678 C C . THR A 1 91 ? -3.327 11.337 21.626 1.00 70.38 91 THR A C 1
ATOM 680 O O . THR A 1 91 ? -3.979 11.961 20.794 1.00 70.38 91 THR A O 1
ATOM 683 N N . ASP A 1 92 ? -2.297 10.556 21.297 1.00 82.69 92 ASP A N 1
ATOM 684 C CA . ASP A 1 92 ? -1.933 10.264 19.917 1.00 82.69 92 ASP A CA 1
ATOM 685 C C . ASP A 1 92 ? -3.167 9.762 19.163 1.00 82.69 92 ASP A C 1
ATOM 687 O O . ASP A 1 92 ? -3.766 8.730 19.500 1.00 82.69 92 ASP A O 1
ATOM 691 N N . SER A 1 93 ? -3.526 10.476 18.101 1.00 89.00 93 SER A N 1
ATOM 692 C CA . SER A 1 93 ? -4.633 10.076 17.242 1.00 89.00 93 SER A CA 1
ATOM 693 C C . SER A 1 93 ? -4.367 8.693 16.631 1.00 89.00 93 SER A C 1
ATOM 695 O O . SER A 1 93 ? -3.221 8.275 16.434 1.00 89.00 93 SER A O 1
ATOM 697 N N . SER A 1 94 ? -5.421 7.947 16.291 1.00 90.50 94 SER A N 1
ATOM 698 C CA . SER A 1 94 ? -5.315 6.704 15.503 1.00 90.50 94 SER A CA 1
ATOM 699 C C . SER A 1 94 ? -4.458 6.889 14.252 1.00 90.50 94 SER A C 1
ATOM 701 O O . SER A 1 94 ? -3.665 6.012 13.917 1.00 90.50 94 SER A O 1
ATOM 703 N N . ARG A 1 95 ? -4.556 8.061 13.611 1.00 92.00 95 ARG A N 1
ATOM 704 C CA . ARG A 1 95 ? -3.747 8.445 12.452 1.00 92.00 95 ARG A CA 1
ATOM 705 C C . ARG A 1 95 ? -2.265 8.496 12.771 1.00 92.00 95 ARG A C 1
ATOM 707 O O . ARG A 1 95 ? -1.489 7.876 12.055 1.00 92.00 95 ARG A O 1
ATOM 714 N N . GLU A 1 96 ? -1.869 9.207 13.819 1.00 92.00 96 GLU A N 1
ATOM 715 C CA . GLU A 1 96 ? -0.458 9.297 14.208 1.00 92.00 96 GLU A CA 1
ATOM 716 C C . GLU A 1 96 ? 0.091 7.929 14.611 1.00 92.00 96 GLU A C 1
ATOM 718 O O . GLU A 1 96 ? 1.209 7.582 14.231 1.00 92.00 96 GLU A O 1
ATOM 723 N N . ARG A 1 97 ? -0.711 7.107 15.301 1.00 93.81 97 ARG A N 1
ATOM 724 C CA . ARG A 1 97 ? -0.337 5.726 15.640 1.00 93.81 97 ARG A CA 1
ATOM 725 C C . ARG A 1 97 ? -0.138 4.861 14.394 1.00 93.81 97 ARG A C 1
ATOM 727 O O . ARG A 1 97 ? 0.867 4.154 14.321 1.00 93.81 97 ARG A O 1
ATOM 734 N N . ALA A 1 98 ? -1.041 4.940 13.418 1.00 95.25 98 ALA A N 1
ATOM 735 C CA . ALA A 1 98 ? -0.937 4.203 12.161 1.00 95.25 98 ALA A CA 1
ATOM 736 C C . ALA A 1 98 ? 0.257 4.672 11.313 1.00 95.25 98 ALA A C 1
ATOM 738 O O . ALA A 1 98 ? 1.052 3.846 10.873 1.00 95.25 98 ALA A O 1
ATOM 739 N N . GLU A 1 99 ? 0.442 5.986 11.133 1.00 95.06 99 GLU A N 1
ATOM 740 C CA . GLU A 1 99 ? 1.580 6.542 10.385 1.00 95.06 99 GLU A CA 1
ATOM 741 C C . GLU A 1 99 ? 2.915 6.183 11.058 1.00 95.06 99 GLU A C 1
ATOM 743 O O . GLU A 1 99 ? 3.858 5.766 10.385 1.00 95.06 99 GLU A O 1
ATOM 748 N N . ARG A 1 100 ? 2.991 6.249 12.394 1.00 95.88 100 ARG A N 1
ATOM 749 C CA . ARG A 1 100 ? 4.171 5.805 13.148 1.00 95.88 100 ARG A CA 1
ATOM 750 C C . ARG A 1 100 ? 4.421 4.309 12.981 1.00 95.88 100 ARG A C 1
ATOM 752 O O . ARG A 1 100 ? 5.571 3.903 12.819 1.00 95.88 100 ARG A O 1
ATOM 759 N N . HIS A 1 101 ? 3.374 3.484 13.006 1.00 97.00 101 HIS A N 1
ATOM 760 C CA . HIS A 1 101 ? 3.506 2.049 12.762 1.00 97.00 101 HIS A CA 1
ATOM 761 C C . HIS A 1 101 ? 4.035 1.755 11.355 1.00 97.00 101 HIS A C 1
ATOM 763 O O . HIS A 1 101 ? 4.977 0.975 11.220 1.00 97.00 101 HIS A O 1
ATOM 769 N N . LEU A 1 102 ? 3.503 2.429 10.330 1.00 96.88 102 LEU A N 1
ATOM 770 C CA . LEU A 1 102 ? 3.980 2.308 8.953 1.00 96.88 102 LEU A CA 1
ATOM 771 C C . LEU A 1 102 ? 5.464 2.686 8.842 1.00 96.88 102 LEU A C 1
A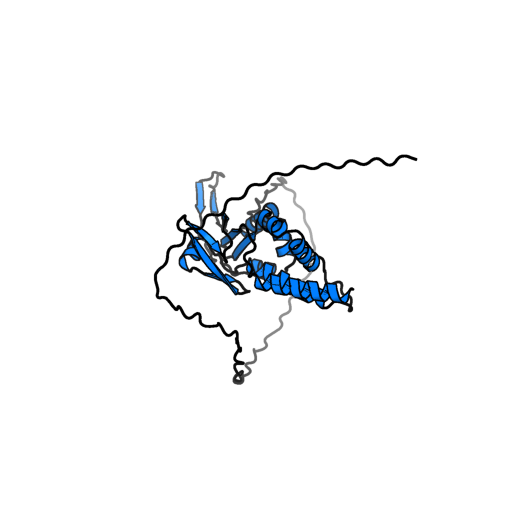TOM 773 O O . LEU A 1 102 ? 6.262 1.892 8.351 1.00 96.88 102 LEU A O 1
ATOM 777 N N . LEU A 1 103 ? 5.847 3.850 9.377 1.00 96.50 103 LEU A N 1
ATOM 778 C CA . LEU A 1 103 ? 7.222 4.360 9.337 1.00 96.50 103 LEU A CA 1
ATOM 779 C C . LEU A 1 103 ? 8.233 3.436 10.022 1.00 96.50 103 LEU A C 1
ATOM 781 O O . LEU A 1 103 ? 9.367 3.309 9.567 1.00 96.50 103 LEU A O 1
ATOM 785 N N . THR A 1 104 ? 7.833 2.820 11.134 1.00 97.31 104 THR A N 1
ATOM 786 C CA . THR A 1 104 ? 8.713 1.952 11.928 1.00 97.31 104 THR A CA 1
ATOM 787 C C . THR A 1 104 ? 8.791 0.529 11.388 1.00 97.31 104 THR A C 1
ATOM 789 O O . THR A 1 104 ? 9.839 -0.099 11.512 1.00 97.31 104 THR A O 1
ATOM 792 N N . THR A 1 105 ? 7.710 0.025 10.790 1.00 97.75 105 THR A N 1
ATOM 793 C CA . THR A 1 105 ? 7.593 -1.388 10.395 1.00 97.75 105 THR A CA 1
ATOM 794 C C . THR A 1 105 ? 7.882 -1.606 8.910 1.00 97.75 105 THR A C 1
ATOM 796 O O . THR A 1 105 ? 8.413 -2.653 8.548 1.00 97.75 105 THR A O 1
ATOM 799 N N . TYR A 1 106 ? 7.575 -0.624 8.054 1.00 97.56 106 TYR A N 1
ATOM 800 C CA . TYR A 1 106 ? 7.651 -0.741 6.591 1.00 97.56 106 TYR A CA 1
ATOM 801 C C . TYR A 1 106 ? 8.396 0.444 5.951 1.00 97.56 106 TYR A C 1
ATOM 803 O O . TYR A 1 106 ? 7.842 1.152 5.103 1.00 97.56 106 TYR A O 1
ATOM 811 N N . PRO A 1 107 ? 9.662 0.705 6.326 1.00 97.06 107 PRO A N 1
ATOM 812 C CA . PRO A 1 107 ? 10.384 1.895 5.880 1.00 97.06 107 PRO A CA 1
ATOM 813 C C . PRO A 1 107 ? 10.545 1.973 4.352 1.00 97.06 107 PRO A C 1
ATOM 815 O O . PRO A 1 107 ? 10.453 3.068 3.790 1.00 97.06 107 PRO A O 1
ATOM 818 N N . LYS A 1 108 ? 10.736 0.839 3.654 1.00 96.44 108 LYS A N 1
ATOM 819 C CA . LYS A 1 108 ? 10.838 0.813 2.180 1.00 96.44 108 LYS A CA 1
ATOM 820 C C . LYS A 1 108 ? 9.520 1.210 1.517 1.00 96.44 108 LYS A C 1
ATOM 822 O O . LYS A 1 108 ? 9.514 2.031 0.601 1.00 96.44 108 LYS A O 1
ATOM 827 N N . PHE A 1 109 ? 8.405 0.684 2.022 1.00 97.06 109 PHE A N 1
ATOM 828 C CA . PHE A 1 109 ? 7.078 1.069 1.555 1.00 97.06 109 PHE A CA 1
ATOM 829 C C . PHE A 1 109 ? 6.781 2.541 1.847 1.00 97.06 109 PHE A C 1
ATOM 831 O O . PHE A 1 109 ? 6.309 3.263 0.973 1.00 97.06 109 PHE A O 1
ATOM 838 N N . CYS A 1 110 ? 7.121 3.022 3.043 1.00 95.81 110 CYS A N 1
ATOM 839 C CA . CYS A 1 110 ? 6.971 4.428 3.388 1.00 95.81 110 CYS A CA 1
ATOM 840 C C . CYS A 1 110 ? 7.754 5.335 2.441 1.00 95.81 110 CYS A C 1
ATOM 842 O O . CYS A 1 110 ? 7.210 6.349 2.025 1.00 95.81 110 CYS A O 1
ATOM 844 N N . LYS A 1 111 ? 8.980 4.977 2.037 1.00 94.75 111 LYS A N 1
ATOM 845 C CA . LYS A 1 111 ? 9.726 5.746 1.026 1.00 94.75 111 LYS A CA 1
ATOM 846 C C . LYS A 1 111 ? 8.900 5.930 -0.254 1.00 94.75 111 LYS A C 1
ATOM 848 O O . LYS A 1 111 ? 8.766 7.056 -0.718 1.00 94.75 111 LYS A O 1
ATOM 853 N N . LEU A 1 112 ? 8.305 4.853 -0.772 1.00 94.75 112 LEU A N 1
ATOM 854 C CA . LEU A 1 112 ? 7.426 4.896 -1.946 1.00 94.75 112 LEU A CA 1
ATOM 855 C C . LEU A 1 112 ? 6.185 5.774 -1.701 1.00 94.75 112 LEU A C 1
ATOM 857 O O . LEU A 1 112 ? 5.852 6.621 -2.527 1.00 94.75 112 LEU A O 1
ATOM 861 N N . LEU A 1 113 ? 5.528 5.606 -0.552 1.00 94.25 113 LEU A N 1
ATOM 862 C CA . LEU A 1 113 ? 4.310 6.336 -0.199 1.00 94.25 113 LEU A CA 1
ATOM 863 C C . LEU A 1 113 ? 4.559 7.843 0.004 1.00 94.25 113 LEU A C 1
ATOM 865 O O . LEU A 1 113 ? 3.808 8.664 -0.515 1.00 94.25 113 LEU A O 1
ATOM 869 N N . TYR A 1 114 ? 5.624 8.226 0.718 1.00 93.00 114 TYR A N 1
ATOM 870 C CA . TYR A 1 114 ? 5.972 9.629 0.990 1.00 93.00 114 TYR A CA 1
ATOM 871 C C . TYR A 1 114 ? 6.464 10.388 -0.240 1.00 93.00 114 TYR A C 1
ATOM 873 O O . TYR A 1 114 ? 6.368 11.615 -0.272 1.00 93.00 114 TYR A O 1
ATOM 881 N N . SER A 1 115 ? 6.915 9.684 -1.276 1.00 91.31 115 SER A N 1
ATOM 882 C CA . SER A 1 115 ? 7.192 10.291 -2.576 1.00 91.31 115 SER A CA 1
ATOM 883 C C . SER A 1 115 ? 5.929 10.650 -3.370 1.00 91.31 115 SER A C 1
ATOM 885 O O . SER A 1 115 ? 6.037 11.403 -4.340 1.00 91.31 115 SER A O 1
ATOM 887 N N . ASN A 1 116 ? 4.747 10.173 -2.952 1.00 91.50 116 ASN A N 1
ATOM 888 C CA . ASN A 1 116 ? 3.456 10.501 -3.553 1.00 91.50 116 ASN A CA 1
ATOM 889 C C . ASN A 1 116 ? 2.628 11.439 -2.644 1.00 91.50 116 ASN A C 1
ATOM 891 O O . ASN A 1 116 ? 1.771 10.978 -1.878 1.00 91.50 116 ASN A O 1
ATOM 895 N N . PRO A 1 117 ? 2.833 12.771 -2.719 1.00 90.31 117 PRO A N 1
ATOM 896 C CA . PRO A 1 117 ? 2.094 13.716 -1.884 1.00 90.31 117 PRO A CA 1
ATOM 897 C C . PRO A 1 117 ? 0.588 13.672 -2.153 1.00 90.31 117 PRO A C 1
ATOM 899 O O . PRO A 1 117 ? -0.196 13.864 -1.229 1.00 90.31 117 PRO A O 1
ATOM 902 N N . THR A 1 118 ? 0.171 13.369 -3.384 1.00 87.44 118 THR A N 1
ATOM 903 C CA . THR A 1 118 ? -1.244 13.289 -3.754 1.00 87.44 118 THR A CA 1
ATOM 904 C C . THR A 1 118 ? -1.927 12.081 -3.113 1.00 87.44 118 THR A C 1
ATOM 906 O O . THR A 1 118 ? -3.021 12.225 -2.566 1.00 87.44 118 THR A O 1
ATOM 909 N N . ALA A 1 119 ? -1.288 10.908 -3.106 1.00 87.06 119 ALA A N 1
ATOM 910 C CA . ALA A 1 119 ? -1.805 9.726 -2.413 1.00 87.06 119 ALA A CA 1
ATOM 911 C C . ALA A 1 119 ? -1.918 9.968 -0.902 1.00 87.06 119 ALA A C 1
ATOM 913 O O . ALA A 1 119 ? -2.957 9.692 -0.301 1.00 87.06 119 ALA A O 1
ATOM 914 N N . LEU A 1 120 ? -0.889 10.568 -0.297 1.00 89.12 120 LEU A N 1
ATOM 915 C CA . LEU A 1 120 ? -0.904 10.939 1.118 1.00 89.12 120 LEU A CA 1
ATOM 916 C C . LEU A 1 120 ? -1.966 11.981 1.456 1.00 89.12 120 LEU A C 1
ATOM 918 O O . LEU A 1 120 ? -2.610 11.890 2.500 1.00 89.12 120 LEU A O 1
ATOM 922 N N . GLU A 1 121 ? -2.162 12.981 0.602 1.00 89.75 121 GLU A N 1
ATOM 923 C CA . GLU A 1 121 ? -3.211 13.971 0.803 1.00 89.75 121 GLU A CA 1
ATOM 924 C C . GLU A 1 121 ? -4.584 13.307 0.743 1.00 89.75 121 GLU A C 1
ATOM 926 O O . GLU A 1 121 ? -5.406 13.554 1.623 1.00 89.75 121 GLU A O 1
ATOM 931 N N . ARG A 1 122 ? -4.819 12.399 -0.211 1.00 84.19 122 ARG A N 1
ATOM 932 C CA . ARG A 1 122 ? -6.061 11.614 -0.264 1.00 84.19 122 ARG A CA 1
ATOM 933 C C . ARG A 1 122 ? -6.225 10.703 0.952 1.00 84.19 122 ARG A C 1
ATOM 935 O O . ARG A 1 122 ? -7.335 10.608 1.461 1.00 84.19 122 ARG A O 1
ATOM 942 N N . MET A 1 123 ? -5.146 10.106 1.465 1.00 83.88 123 MET A N 1
ATOM 943 C CA . MET A 1 123 ? -5.146 9.349 2.727 1.00 83.88 123 MET A CA 1
ATOM 944 C C . MET A 1 123 ? -5.618 10.208 3.897 1.00 83.88 123 MET A C 1
ATOM 946 O O . MET A 1 123 ? -6.446 9.813 4.709 1.00 83.88 123 MET A O 1
ATOM 950 N N . ARG A 1 124 ? -5.045 11.407 4.007 1.00 85.12 124 ARG A N 1
ATOM 951 C CA . ARG A 1 124 ? -5.248 12.301 5.148 1.00 85.12 124 ARG A CA 1
ATOM 952 C C . ARG A 1 124 ? -6.554 13.077 5.045 1.00 85.12 124 ARG A C 1
ATOM 954 O O . ARG A 1 124 ? -7.087 13.487 6.079 1.00 85.12 124 ARG A O 1
ATOM 961 N N . SER A 1 125 ? -7.052 13.249 3.828 1.00 85.12 125 SER A N 1
ATOM 962 C CA . SER A 1 125 ? -8.320 13.898 3.503 1.00 85.12 125 SER A CA 1
ATOM 963 C C . SER A 1 125 ? -9.467 12.904 3.344 1.00 85.12 125 SER A C 1
ATOM 965 O O . SER A 1 125 ? -10.593 13.344 3.108 1.00 85.12 125 SER A O 1
ATOM 967 N N . SER A 1 126 ? -9.208 11.591 3.453 1.00 71.88 126 SER A N 1
ATOM 968 C CA . SER A 1 126 ? -10.267 10.586 3.422 1.00 71.88 126 SER A CA 1
ATOM 969 C C . SER A 1 126 ? -11.303 10.905 4.500 1.00 71.88 126 SER A C 1
ATOM 971 O O . SER A 1 126 ? -10.993 11.523 5.525 1.00 71.88 126 SER A O 1
ATOM 973 N N . SER A 1 127 ? -12.557 10.566 4.198 1.00 64.56 127 SER A N 1
ATOM 974 C CA . SER A 1 127 ? -13.745 10.900 4.983 1.00 64.56 127 SER A CA 1
ATOM 975 C C . SER A 1 127 ? -13.572 10.612 6.475 1.00 64.56 127 SER A C 1
ATOM 977 O O . SER A 1 127 ? -12.716 9.829 6.887 1.00 64.56 127 SER A O 1
ATOM 979 N N . SER A 1 128 ? -14.433 11.211 7.300 1.00 74.12 128 SER A N 1
ATOM 980 C CA . SER A 1 128 ? -14.473 11.000 8.757 1.00 74.12 128 SER A CA 1
ATOM 981 C C . SER A 1 128 ? -14.415 9.527 9.187 1.00 74.12 128 SER A C 1
ATOM 983 O O . SER A 1 128 ? -13.962 9.252 10.282 1.00 74.12 128 SER A O 1
ATOM 985 N N . SER A 1 129 ? -14.778 8.589 8.311 1.00 85.12 129 SER A N 1
ATOM 986 C CA . SER A 1 129 ? -14.717 7.142 8.523 1.00 85.12 129 SER A CA 1
ATOM 987 C C . SER A 1 129 ? -13.307 6.520 8.577 1.00 85.12 129 SER A C 1
ATOM 989 O O . SER A 1 129 ? -13.160 5.431 9.123 1.00 85.12 129 SER A O 1
ATOM 991 N N . GLY A 1 130 ? -12.267 7.152 8.011 1.00 91.62 130 GLY A N 1
ATOM 992 C CA . GLY A 1 130 ? -10.889 6.621 7.975 1.00 91.62 130 GLY A CA 1
ATOM 993 C C . GLY A 1 130 ? -10.437 6.041 6.620 1.00 91.62 130 GLY A C 1
ATOM 994 O O . GLY A 1 130 ? -10.907 6.497 5.576 1.00 91.62 130 GLY A O 1
ATOM 995 N N . TYR A 1 131 ? -9.463 5.120 6.606 1.00 94.44 131 TYR A N 1
ATOM 996 C CA . TYR A 1 131 ? -8.828 4.581 5.383 1.00 94.44 131 TYR A CA 1
ATOM 997 C C . TYR A 1 131 ? -8.198 3.195 5.604 1.00 94.44 131 TYR A C 1
ATOM 999 O O . TYR A 1 131 ? -8.025 2.765 6.745 1.00 94.44 131 TYR A O 1
ATOM 1007 N N . ALA A 1 132 ? -7.815 2.513 4.520 1.00 96.25 132 ALA A N 1
ATOM 1008 C CA . ALA A 1 132 ? -7.008 1.297 4.580 1.00 96.25 132 ALA A CA 1
ATOM 1009 C C . ALA A 1 132 ? -5.751 1.384 3.703 1.00 96.25 132 ALA A C 1
ATOM 1011 O O . ALA A 1 132 ? -5.750 2.036 2.656 1.00 96.25 132 ALA A O 1
ATOM 1012 N N . VAL A 1 133 ? -4.679 0.726 4.146 1.00 97.25 133 VAL A N 1
ATOM 1013 C CA . VAL A 1 133 ? -3.392 0.648 3.445 1.00 97.25 133 VAL A CA 1
ATOM 1014 C C . VAL A 1 133 ? -2.939 -0.803 3.374 1.00 97.25 133 VAL A C 1
ATOM 1016 O O . VAL A 1 133 ? -2.874 -1.475 4.399 1.00 97.25 133 VAL A O 1
ATOM 1019 N N . PHE A 1 134 ? -2.580 -1.268 2.184 1.00 98.25 134 PHE A N 1
ATOM 1020 C CA . PHE A 1 134 ? -1.885 -2.534 1.976 1.00 98.25 134 PHE A CA 1
ATOM 1021 C C . PHE A 1 134 ? -0.385 -2.252 1.992 1.00 98.25 134 PHE A C 1
ATOM 1023 O O . PHE A 1 134 ? 0.143 -1.702 1.038 1.00 98.25 134 PHE A O 1
ATOM 1030 N N . ALA A 1 135 ? 0.296 -2.556 3.091 1.00 98.38 135 ALA A N 1
ATOM 1031 C CA . ALA A 1 135 ? 1.709 -2.271 3.292 1.00 98.38 135 ALA A CA 1
ATOM 1032 C C . ALA A 1 135 ? 2.557 -3.511 2.953 1.00 98.38 135 ALA A C 1
ATOM 1034 O O . ALA A 1 135 ? 2.557 -4.473 3.729 1.00 98.38 135 ALA A O 1
ATOM 1035 N N . PRO A 1 136 ? 3.293 -3.525 1.825 1.00 98.56 136 PRO A N 1
ATOM 1036 C CA . PRO A 1 136 ? 4.236 -4.589 1.531 1.00 98.56 136 PRO A CA 1
ATOM 1037 C C . PRO A 1 136 ? 5.350 -4.582 2.566 1.00 98.56 136 PRO A C 1
ATOM 1039 O O . PRO A 1 136 ? 5.970 -3.545 2.823 1.00 98.56 136 PRO A O 1
ATOM 1042 N N . ASN A 1 137 ? 5.608 -5.743 3.159 1.00 98.19 137 ASN A N 1
ATOM 1043 C CA . ASN A 1 137 ? 6.725 -5.886 4.077 1.00 98.19 137 ASN A CA 1
ATOM 1044 C C . ASN A 1 137 ? 8.072 -5.753 3.348 1.00 98.19 137 ASN A C 1
ATOM 1046 O O . ASN A 1 137 ? 8.167 -5.845 2.125 1.00 98.19 137 ASN A O 1
ATOM 1050 N N . ASP A 1 138 ? 9.151 -5.539 4.100 1.00 96.44 138 ASP A N 1
ATOM 1051 C CA . ASP A 1 138 ? 10.472 -5.335 3.495 1.00 96.44 138 ASP A CA 1
ATOM 1052 C C . ASP A 1 138 ? 10.951 -6.547 2.674 1.00 96.44 138 ASP A C 1
ATOM 1054 O O . ASP A 1 138 ? 11.712 -6.359 1.721 1.00 96.44 138 ASP A O 1
ATOM 1058 N N . GLY A 1 139 ? 10.467 -7.755 3.002 1.00 97.44 139 GLY A N 1
ATOM 1059 C CA . GLY A 1 139 ? 10.718 -8.983 2.247 1.00 97.44 139 GLY A CA 1
ATOM 1060 C C . GLY A 1 139 ? 10.055 -8.986 0.866 1.00 97.44 139 GLY A C 1
ATOM 1061 O O . GLY A 1 139 ? 10.653 -9.481 -0.087 1.00 97.44 139 GLY A O 1
ATOM 1062 N N . ALA A 1 140 ? 8.883 -8.361 0.728 1.00 98.00 140 ALA A N 1
ATOM 1063 C CA . ALA A 1 140 ? 8.223 -8.141 -0.558 1.00 98.00 140 ALA A CA 1
ATOM 1064 C C . ALA A 1 140 ? 9.091 -7.289 -1.496 1.00 98.00 140 ALA A C 1
ATOM 1066 O O . ALA A 1 140 ? 9.246 -7.608 -2.674 1.00 98.00 140 ALA A O 1
ATOM 1067 N N . PHE A 1 141 ? 9.716 -6.231 -0.966 1.00 97.25 141 PHE A N 1
ATOM 1068 C CA . PHE A 1 141 ? 10.651 -5.402 -1.731 1.00 97.25 141 PHE A CA 1
ATOM 1069 C C . PHE A 1 141 ? 11.933 -6.153 -2.087 1.00 97.25 141 PHE A C 1
ATOM 1071 O O . PHE A 1 141 ? 12.436 -6.003 -3.196 1.00 97.25 141 PHE A O 1
ATOM 1078 N N . ASP A 1 142 ? 12.452 -6.985 -1.184 1.00 96.44 142 ASP A N 1
ATOM 1079 C CA . ASP A 1 142 ? 13.637 -7.798 -1.474 1.00 96.44 142 ASP A CA 1
ATOM 1080 C C . ASP A 1 142 ? 13.361 -8.838 -2.574 1.00 96.44 142 ASP A C 1
ATOM 1082 O O . ASP A 1 142 ? 14.227 -9.103 -3.412 1.00 96.44 142 ASP A O 1
ATOM 1086 N N . ALA A 1 143 ? 12.135 -9.368 -2.629 1.00 97.62 143 ALA A N 1
ATOM 1087 C CA . ALA A 1 143 ? 11.698 -10.319 -3.646 1.00 97.62 143 ALA A CA 1
ATOM 1088 C C . ALA A 1 143 ? 11.564 -9.714 -5.058 1.00 97.62 143 ALA A C 1
ATOM 1090 O O . ALA A 1 143 ? 11.635 -10.457 -6.036 1.00 97.62 143 ALA A O 1
ATOM 1091 N N . LEU A 1 144 ? 11.429 -8.386 -5.196 1.00 96.50 144 LEU A N 1
ATOM 1092 C CA . LEU A 1 144 ? 11.377 -7.714 -6.505 1.00 96.50 144 LEU A CA 1
ATOM 1093 C C . LEU A 1 144 ? 12.672 -7.871 -7.317 1.00 96.50 144 LEU A C 1
ATOM 1095 O O . LEU A 1 144 ? 12.657 -7.764 -8.545 1.00 96.50 144 LEU A O 1
ATOM 1099 N N . GLY A 1 145 ? 13.795 -8.110 -6.638 1.00 97.00 145 GLY A N 1
ATOM 1100 C CA . GLY A 1 145 ? 15.109 -8.162 -7.259 1.00 97.00 145 GLY A CA 1
ATOM 1101 C C . GLY A 1 145 ? 15.673 -6.780 -7.605 1.00 97.00 145 GLY A C 1
ATOM 1102 O O . GLY A 1 145 ? 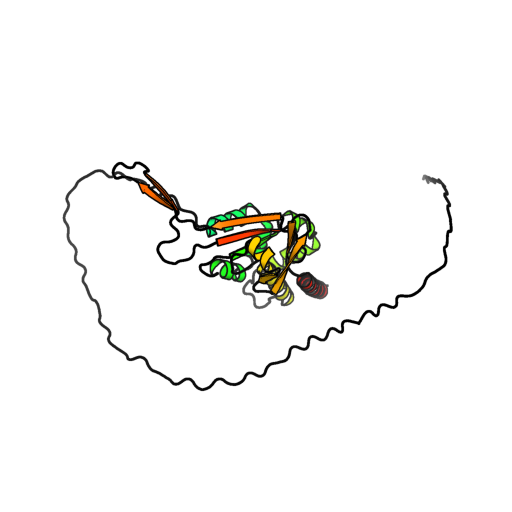15.014 -5.743 -7.527 1.00 97.00 145 GLY A O 1
ATOM 1103 N N . ARG A 1 146 ? 16.957 -6.770 -7.979 1.00 96.50 146 ARG A N 1
ATOM 1104 C CA . ARG A 1 146 ? 17.739 -5.536 -8.141 1.00 96.50 146 ARG A CA 1
ATOM 1105 C C . ARG A 1 146 ? 17.215 -4.635 -9.258 1.00 96.50 146 ARG A C 1
ATOM 1107 O O . ARG A 1 146 ? 17.204 -3.424 -9.089 1.00 96.50 146 ARG A O 1
ATOM 1114 N N . ASP A 1 147 ? 16.773 -5.212 -10.371 1.00 95.88 147 ASP A N 1
ATOM 1115 C CA . ASP A 1 147 ? 16.382 -4.432 -11.549 1.00 95.88 147 ASP A CA 1
ATOM 1116 C C . ASP A 1 147 ? 15.108 -3.621 -11.289 1.00 95.88 147 ASP A C 1
ATOM 1118 O O . ASP A 1 147 ? 15.085 -2.417 -11.536 1.00 95.88 147 ASP A O 1
ATOM 1122 N N . ARG A 1 148 ? 14.078 -4.245 -10.699 1.00 96.44 148 ARG A N 1
ATOM 1123 C CA . ARG A 1 148 ? 12.832 -3.559 -10.321 1.00 96.44 148 ARG A CA 1
ATOM 1124 C C . ARG A 1 148 ? 13.072 -2.502 -9.245 1.00 96.44 148 ARG A C 1
ATOM 1126 O O . ARG A 1 148 ? 12.553 -1.396 -9.360 1.00 96.44 148 ARG A O 1
ATOM 1133 N N . LEU A 1 149 ? 13.895 -2.808 -8.239 1.00 96.25 149 LEU A N 1
ATOM 1134 C CA . LEU A 1 149 ? 14.268 -1.832 -7.210 1.00 96.25 149 LEU A CA 1
ATOM 1135 C C . LEU A 1 149 ? 15.004 -0.625 -7.803 1.00 96.25 149 LEU A C 1
ATOM 1137 O O . LEU A 1 149 ? 14.678 0.505 -7.456 1.00 96.25 149 LEU A O 1
ATOM 1141 N N . ASN A 1 150 ? 15.930 -0.844 -8.741 1.00 94.69 150 ASN A N 1
ATOM 1142 C CA . ASN A 1 150 ? 16.633 0.241 -9.425 1.00 94.69 150 ASN A CA 1
ATOM 1143 C C . ASN A 1 150 ? 15.679 1.128 -10.239 1.00 94.69 150 ASN A C 1
ATOM 1145 O O . ASN A 1 150 ? 15.871 2.340 -10.267 1.00 94.69 150 ASN A O 1
ATOM 1149 N N . MET A 1 151 ? 14.662 0.552 -10.890 1.00 95.06 151 MET A N 1
ATOM 1150 C CA . MET A 1 151 ? 13.652 1.328 -11.625 1.00 95.06 151 MET A CA 1
ATOM 1151 C C . MET A 1 151 ? 12.796 2.175 -10.683 1.00 95.06 151 MET A C 1
ATOM 1153 O O . MET A 1 151 ? 12.586 3.356 -10.952 1.00 95.06 151 MET A O 1
ATOM 1157 N N . LEU A 1 152 ? 12.362 1.607 -9.552 1.00 95.44 152 LEU A N 1
ATOM 1158 C CA . LEU A 1 152 ? 11.658 2.369 -8.519 1.00 95.44 152 LEU A CA 1
ATOM 1159 C C . LEU A 1 152 ? 12.536 3.507 -7.988 1.00 95.44 152 LEU A C 1
ATOM 1161 O O . LEU A 1 152 ? 12.105 4.654 -7.960 1.00 95.44 152 LEU A O 1
ATOM 1165 N N . ASP A 1 153 ? 13.783 3.222 -7.615 1.00 94.25 153 ASP A N 1
ATOM 1166 C CA . ASP A 1 153 ? 14.699 4.243 -7.103 1.00 94.25 153 ASP A CA 1
ATOM 1167 C C . ASP A 1 153 ? 14.994 5.330 -8.145 1.00 94.25 153 ASP A C 1
ATOM 1169 O O . ASP A 1 153 ? 15.026 6.507 -7.791 1.00 94.25 153 ASP A O 1
ATOM 1173 N N . MET A 1 154 ? 15.142 4.970 -9.423 1.00 92.50 154 MET A N 1
ATOM 1174 C CA . MET A 1 154 ? 15.313 5.926 -10.518 1.00 92.50 154 MET A CA 1
ATOM 1175 C C . MET A 1 154 ? 14.104 6.860 -10.626 1.00 92.50 154 MET A C 1
ATOM 1177 O O . MET A 1 154 ? 14.278 8.078 -10.567 1.00 92.50 154 MET A O 1
ATOM 1181 N N . ALA A 1 155 ? 12.893 6.302 -10.689 1.00 93.44 155 ALA A N 1
ATOM 1182 C CA . ALA A 1 155 ? 11.648 7.065 -10.764 1.00 93.44 155 ALA A CA 1
ATOM 1183 C C . ALA A 1 155 ? 11.444 7.997 -9.555 1.00 93.44 155 ALA A C 1
ATOM 1185 O O . ALA A 1 155 ? 10.945 9.112 -9.699 1.00 93.44 155 ALA A O 1
ATOM 1186 N N . LEU A 1 156 ? 11.845 7.553 -8.358 1.00 92.19 156 LEU A N 1
ATOM 1187 C CA . LEU A 1 156 ? 11.690 8.307 -7.112 1.00 92.19 156 LEU A CA 1
ATOM 1188 C C . LEU A 1 156 ? 12.793 9.346 -6.875 1.00 92.19 156 LEU A C 1
ATOM 1190 O O . LEU A 1 156 ? 12.550 10.351 -6.209 1.00 92.19 156 LEU A O 1
ATOM 1194 N N . SER A 1 157 ? 14.003 9.117 -7.389 1.00 90.31 157 SER A N 1
ATOM 1195 C CA . SER A 1 157 ? 15.136 10.042 -7.236 1.00 90.31 157 SER A CA 1
ATOM 1196 C C . SER A 1 157 ? 14.951 11.348 -8.009 1.00 90.31 157 SER A C 1
ATOM 1198 O O . SER A 1 157 ? 15.564 12.361 -7.671 1.00 90.31 157 SER A O 1
ATOM 1200 N N . TYR A 1 158 ? 14.088 11.335 -9.024 1.00 82.38 158 TYR A N 1
ATOM 1201 C CA . TYR A 1 158 ? 13.838 12.485 -9.871 1.00 82.38 158 TYR A CA 1
ATOM 1202 C C . TYR A 1 158 ? 12.910 13.485 -9.176 1.00 82.38 158 TYR A C 1
ATOM 1204 O O . TYR A 1 158 ? 11.682 13.438 -9.291 1.00 82.38 158 TYR A O 1
ATOM 1212 N N . THR A 1 159 ? 13.493 14.408 -8.417 1.00 72.00 159 THR A N 1
ATOM 1213 C CA . THR A 1 159 ? 12.801 15.620 -7.978 1.00 72.00 159 THR A CA 1
ATOM 1214 C C . THR A 1 159 ? 12.735 16.573 -9.161 1.00 72.00 159 THR A C 1
ATOM 1216 O O . THR A 1 159 ? 13.776 16.834 -9.754 1.00 72.00 159 THR A O 1
ATOM 1219 N N . ALA A 1 160 ? 11.547 17.085 -9.497 1.00 64.56 160 ALA A N 1
ATOM 1220 C CA . ALA A 1 160 ? 11.406 18.170 -10.462 1.00 64.56 160 ALA A CA 1
ATOM 1221 C C . ALA A 1 160 ? 12.203 19.372 -9.937 1.00 64.56 160 ALA A C 1
ATOM 1223 O O . ALA A 1 160 ? 11.745 20.099 -9.059 1.00 64.56 160 ALA A O 1
ATOM 1224 N N . VAL A 1 161 ? 13.451 19.489 -10.375 1.00 69.25 161 VAL A N 1
ATOM 1225 C CA . VAL A 1 161 ? 14.201 20.734 -10.301 1.00 69.25 161 VAL A CA 1
ATOM 1226 C C . VAL A 1 161 ? 13.604 21.587 -11.414 1.00 69.25 161 VAL A C 1
ATOM 1228 O O . VAL A 1 161 ? 13.370 21.056 -12.497 1.00 69.25 161 VAL A O 1
ATOM 1231 N N . ASP A 1 162 ? 13.277 22.843 -11.114 1.00 65.19 162 ASP A N 1
ATOM 1232 C CA . ASP A 1 162 ? 12.538 23.798 -11.960 1.00 65.19 162 ASP A CA 1
ATOM 1233 C C . ASP A 1 162 ? 13.257 24.195 -13.276 1.00 65.19 162 ASP A C 1
ATOM 1235 O O . ASP A 1 162 ? 13.154 25.333 -13.731 1.00 65.19 162 ASP A O 1
ATOM 1239 N N . ASP A 1 163 ? 14.004 23.283 -13.892 1.00 60.94 163 ASP A N 1
ATOM 1240 C CA . ASP A 1 163 ? 14.740 23.508 -15.124 1.00 60.94 163 ASP A CA 1
ATOM 1241 C C . ASP A 1 163 ? 13.903 23.024 -16.317 1.00 60.94 163 ASP A C 1
ATOM 1243 O O . ASP A 1 163 ? 13.466 21.875 -16.366 1.00 60.94 163 ASP A O 1
ATOM 1247 N N . ASP A 1 164 ? 13.705 23.905 -17.301 1.00 73.44 164 ASP A N 1
ATOM 1248 C CA . ASP A 1 164 ? 12.916 23.703 -18.532 1.00 73.44 164 ASP A CA 1
ATOM 1249 C C . ASP A 1 164 ? 13.390 22.526 -19.433 1.00 73.44 164 ASP A C 1
ATOM 1251 O O . ASP A 1 164 ? 12.813 22.288 -20.494 1.00 73.44 164 ASP A O 1
ATOM 1255 N N . ASP A 1 165 ? 14.396 21.758 -19.002 1.00 71.56 165 ASP A N 1
ATOM 1256 C CA . ASP A 1 165 ? 14.985 20.599 -19.685 1.00 71.56 165 ASP A CA 1
ATOM 1257 C C . ASP A 1 165 ? 14.614 19.266 -18.993 1.00 71.56 165 ASP A C 1
ATOM 1259 O O . ASP A 1 165 ? 15.431 18.346 -18.885 1.00 71.56 165 ASP A O 1
ATOM 1263 N N . VAL A 1 166 ? 13.381 19.143 -18.485 1.00 70.50 166 VAL A N 1
ATOM 1264 C CA . VAL A 1 166 ? 12.890 17.880 -17.907 1.00 70.50 166 VAL A CA 1
ATOM 1265 C C . VAL A 1 166 ? 12.888 16.789 -18.975 1.00 70.50 166 VAL A C 1
ATOM 1267 O O . VAL A 1 166 ? 12.179 16.876 -19.981 1.00 70.50 166 VAL A O 1
ATOM 1270 N N . ASP A 1 167 ? 13.658 15.728 -18.733 1.00 74.75 167 ASP A N 1
ATOM 1271 C CA . ASP A 1 167 ? 13.637 14.537 -19.570 1.00 74.75 167 ASP A CA 1
ATOM 1272 C C . ASP A 1 167 ? 12.257 13.872 -19.470 1.00 74.75 167 ASP A C 1
ATOM 1274 O O . ASP A 1 167 ? 11.888 13.285 -18.446 1.00 74.75 167 ASP A O 1
ATOM 1278 N N . VAL A 1 168 ? 11.483 14.000 -20.551 1.00 77.38 168 VAL A N 1
ATOM 1279 C CA . VAL A 1 168 ? 10.096 13.530 -20.666 1.00 77.38 168 VAL A CA 1
ATOM 1280 C C . VAL A 1 168 ? 9.967 12.058 -20.257 1.00 77.38 168 VAL A C 1
ATOM 1282 O O . VAL A 1 168 ? 8.979 11.685 -19.629 1.00 77.38 168 VAL A O 1
ATOM 1285 N N . GLY A 1 169 ? 10.983 11.228 -20.526 1.00 80.44 169 GLY A N 1
ATOM 1286 C CA . GLY A 1 169 ? 10.931 9.799 -20.214 1.00 80.44 169 GLY A CA 1
ATOM 1287 C C . GLY A 1 169 ? 10.901 9.488 -18.715 1.00 80.44 169 GLY A C 1
ATOM 1288 O O . GLY A 1 169 ? 10.252 8.531 -18.296 1.00 80.44 169 GLY A O 1
ATOM 1289 N N . ILE A 1 170 ? 11.566 10.291 -17.880 1.00 85.62 170 ILE A N 1
ATOM 1290 C CA . ILE A 1 170 ? 11.629 10.029 -16.433 1.00 85.62 170 ILE A CA 1
ATOM 1291 C C . ILE A 1 170 ? 10.331 10.464 -15.741 1.00 85.62 170 ILE A C 1
ATOM 1293 O O . ILE A 1 170 ? 9.880 9.799 -14.804 1.00 85.62 170 ILE A O 1
ATOM 1297 N N . SER A 1 171 ? 9.699 11.536 -16.230 1.00 88.56 171 SER A N 1
ATOM 1298 C CA . SER A 1 171 ? 8.404 11.998 -15.717 1.00 88.56 171 SER A CA 1
ATOM 1299 C C . SER A 1 171 ? 7.325 10.923 -15.866 1.00 88.56 171 SER A C 1
ATOM 1301 O O . SER A 1 171 ? 6.622 10.626 -14.901 1.00 88.56 171 SER A O 1
ATOM 1303 N N . ASP A 1 172 ? 7.254 10.271 -17.030 1.00 92.19 172 ASP A N 1
ATOM 1304 C CA . ASP A 1 172 ? 6.275 9.208 -17.282 1.00 92.19 172 ASP A CA 1
ATOM 1305 C C . ASP A 1 172 ? 6.475 8.016 -16.330 1.00 92.19 172 ASP A C 1
ATOM 1307 O O . ASP A 1 172 ? 5.513 7.450 -15.807 1.00 92.19 172 ASP A O 1
ATOM 1311 N N . MET A 1 173 ? 7.729 7.639 -16.050 1.00 93.75 173 MET A N 1
ATOM 1312 C CA . MET A 1 173 ? 8.026 6.546 -15.117 1.00 93.75 173 MET A CA 1
ATOM 1313 C C . MET A 1 173 ? 7.580 6.888 -13.697 1.00 93.75 173 MET A C 1
ATOM 1315 O O . MET A 1 173 ? 7.025 6.040 -12.991 1.00 93.75 173 MET A O 1
ATOM 1319 N N . ARG A 1 174 ? 7.804 8.139 -13.282 1.00 93.56 174 ARG A N 1
ATOM 1320 C CA . ARG A 1 174 ? 7.368 8.635 -11.981 1.00 93.56 174 ARG A CA 1
ATOM 1321 C C . ARG A 1 174 ? 5.854 8.524 -11.842 1.00 93.56 174 ARG A C 1
ATOM 1323 O O . ARG A 1 174 ? 5.406 7.994 -10.830 1.00 93.56 174 ARG A O 1
ATOM 1330 N N . ASP A 1 175 ? 5.081 8.937 -12.842 1.00 93.81 175 ASP A N 1
ATOM 1331 C CA . ASP A 1 175 ? 3.615 8.865 -12.800 1.00 93.81 175 ASP A CA 1
ATOM 1332 C C . ASP A 1 175 ? 3.104 7.429 -12.611 1.00 93.81 175 ASP A C 1
ATOM 1334 O O . ASP A 1 175 ? 2.184 7.186 -11.824 1.00 93.81 175 ASP A O 1
ATOM 1338 N N . VAL A 1 176 ? 3.750 6.448 -13.249 1.00 96.12 176 VAL A N 1
ATOM 1339 C CA . VAL A 1 176 ? 3.404 5.029 -13.072 1.00 96.12 176 VAL A CA 1
ATOM 1340 C C . VAL A 1 176 ? 3.753 4.538 -11.665 1.00 96.12 176 VAL A C 1
ATOM 1342 O O . VAL A 1 176 ? 2.955 3.841 -11.040 1.00 96.12 176 VAL A O 1
ATOM 1345 N N . VAL A 1 177 ? 4.900 4.936 -11.113 1.00 95.81 177 VAL A N 1
ATOM 1346 C CA . VAL A 1 177 ? 5.270 4.592 -9.729 1.00 95.81 177 VAL A CA 1
ATOM 1347 C C . VAL A 1 177 ? 4.329 5.251 -8.713 1.00 95.81 177 VAL A C 1
ATOM 1349 O O . VAL A 1 177 ? 3.949 4.623 -7.722 1.00 95.81 177 VAL A O 1
ATOM 1352 N N . MET A 1 178 ? 3.868 6.476 -8.978 1.00 94.56 178 MET A N 1
ATOM 1353 C CA . MET A 1 178 ? 2.839 7.129 -8.166 1.00 94.56 178 MET A CA 1
ATOM 1354 C C . MET A 1 178 ? 1.516 6.355 -8.222 1.00 94.56 178 MET A C 1
ATOM 1356 O O . MET A 1 178 ? 0.913 6.109 -7.175 1.00 94.56 178 MET A O 1
ATOM 1360 N N . ALA A 1 179 ? 1.109 5.885 -9.405 1.00 95.44 179 ALA A N 1
ATOM 1361 C CA . ALA A 1 179 ? -0.050 5.009 -9.568 1.00 95.44 179 ALA A CA 1
ATOM 1362 C C . ALA A 1 179 ? 0.088 3.701 -8.770 1.00 95.44 179 ALA A C 1
ATOM 1364 O O . ALA A 1 179 ? -0.868 3.269 -8.126 1.00 95.44 179 ALA A O 1
ATOM 1365 N N . MET A 1 180 ? 1.275 3.084 -8.758 1.00 96.44 180 MET A N 1
ATOM 1366 C CA . MET A 1 180 ? 1.537 1.885 -7.953 1.00 96.44 180 MET A CA 1
ATOM 1367 C C . MET A 1 180 ? 1.350 2.152 -6.458 1.00 96.44 180 MET A C 1
ATOM 1369 O O . MET A 1 180 ? 0.738 1.333 -5.774 1.00 96.44 180 MET A O 1
ATOM 1373 N N . ALA A 1 181 ? 1.831 3.289 -5.945 1.00 95.75 181 ALA A N 1
ATOM 1374 C CA . ALA A 1 181 ? 1.624 3.669 -4.547 1.00 95.75 181 ALA A CA 1
ATOM 1375 C C . ALA A 1 181 ? 0.128 3.842 -4.219 1.00 95.75 181 ALA A C 1
ATOM 1377 O O . ALA A 1 181 ? -0.337 3.373 -3.183 1.00 95.75 181 ALA A O 1
ATOM 1378 N N . GLU A 1 182 ? -0.648 4.442 -5.126 1.00 94.69 182 GLU A N 1
ATOM 1379 C CA . GLU A 1 182 ? -2.097 4.623 -4.955 1.00 94.69 182 GLU A CA 1
ATOM 1380 C C . GLU A 1 182 ? -2.897 3.311 -4.989 1.00 94.69 182 GLU A C 1
ATOM 1382 O O . GLU A 1 182 ? -3.928 3.211 -4.330 1.00 94.69 182 GLU A O 1
ATOM 1387 N N . TYR A 1 183 ? -2.426 2.278 -5.693 1.00 95.81 183 TYR A N 1
ATOM 1388 C CA . TYR A 1 183 ? -3.044 0.944 -5.643 1.00 95.81 183 TYR A CA 1
ATOM 1389 C C . TYR A 1 183 ? -2.975 0.298 -4.254 1.00 95.81 183 TYR A C 1
ATOM 1391 O O . TYR A 1 183 ? -3.795 -0.550 -3.926 1.00 95.81 183 TYR A O 1
ATOM 1399 N N . HIS A 1 184 ? -2.025 0.702 -3.413 1.00 97.00 184 HIS A N 1
ATOM 1400 C CA . HIS A 1 184 ? -1.885 0.176 -2.054 1.00 97.00 184 HIS A CA 1
ATOM 1401 C C . HIS A 1 184 ? -2.805 0.892 -1.054 1.00 97.00 184 HIS A C 1
ATOM 1403 O O . HIS A 1 184 ? -2.682 0.709 0.156 1.00 97.00 184 HIS A O 1
ATOM 1409 N N . MET A 1 185 ? -3.717 1.731 -1.541 1.00 94.62 185 MET A N 1
ATOM 1410 C CA . MET A 1 185 ? -4.469 2.678 -0.740 1.00 94.62 185 MET A CA 1
ATOM 1411 C C . MET A 1 185 ? -5.965 2.636 -1.033 1.00 94.62 185 MET A C 1
ATOM 1413 O O . MET A 1 185 ? -6.404 2.649 -2.183 1.00 94.62 185 MET A O 1
ATOM 1417 N N . VAL A 1 186 ? -6.763 2.673 0.033 1.00 94.12 186 VAL A N 1
ATOM 1418 C CA . VAL A 1 186 ? -8.224 2.710 -0.041 1.00 94.12 186 VAL A CA 1
ATOM 1419 C C . VAL A 1 186 ? -8.744 3.855 0.812 1.00 94.12 186 VAL A C 1
ATOM 1421 O O . VAL A 1 186 ? -8.434 3.959 1.996 1.00 94.12 186 VAL A O 1
ATOM 1424 N N . SER A 1 187 ? -9.583 4.710 0.231 1.00 92.19 187 SER A N 1
ATOM 1425 C CA . SER A 1 187 ? -10.147 5.894 0.896 1.00 92.19 187 SER A CA 1
ATOM 1426 C C . SER A 1 187 ? -11.282 5.581 1.883 1.00 92.19 187 SER A C 1
ATOM 1428 O O . SER A 1 187 ? -12.070 6.464 2.210 1.00 92.19 187 SER A O 1
ATOM 1430 N N . ALA A 1 188 ? -11.403 4.327 2.307 1.00 92.06 188 ALA A N 1
ATOM 1431 C CA . ALA A 1 188 ? -12.390 3.836 3.254 1.00 92.06 188 ALA A CA 1
ATOM 1432 C C . ALA A 1 188 ? -11.738 2.772 4.149 1.00 92.06 188 ALA A C 1
ATOM 1434 O O . ALA A 1 188 ? -10.806 2.099 3.698 1.00 92.06 188 ALA A O 1
ATOM 1435 N N . PRO A 1 189 ? -12.196 2.603 5.399 1.00 93.31 189 PRO A N 1
ATOM 1436 C CA . PRO A 1 189 ? -11.762 1.487 6.224 1.00 93.31 189 PRO A CA 1
ATOM 1437 C C . PRO A 1 189 ? -12.213 0.175 5.580 1.00 93.31 189 PRO A C 1
ATOM 1439 O O . PRO A 1 189 ? -13.394 -0.027 5.295 1.00 93.31 189 PRO A O 1
ATOM 1442 N N . VAL A 1 190 ? -11.266 -0.726 5.363 1.00 95.44 190 VAL A N 1
ATOM 1443 C CA . VAL A 1 190 ? -11.517 -2.061 4.830 1.00 95.44 190 VAL A CA 1
ATOM 1444 C C . VAL A 1 190 ? -10.977 -3.034 5.860 1.00 95.44 190 VAL A C 1
ATOM 1446 O O . VAL A 1 190 ? -9.780 -3.087 6.076 1.00 95.44 190 VAL A O 1
ATOM 1449 N N . THR A 1 191 ? -11.846 -3.757 6.559 1.00 96.88 191 THR A N 1
ATOM 1450 C CA . THR A 1 191 ? -11.422 -4.830 7.469 1.00 96.88 191 THR A CA 1
ATOM 1451 C C . THR A 1 191 ? -11.402 -6.163 6.728 1.00 96.88 191 THR A C 1
ATOM 1453 O O . THR A 1 191 ? -11.974 -6.288 5.643 1.00 96.88 191 THR A O 1
ATOM 1456 N N . SER A 1 192 ? -10.802 -7.196 7.322 1.00 96.19 192 SER A N 1
ATOM 1457 C CA . SER A 1 192 ? -10.840 -8.549 6.752 1.00 96.19 192 SER A CA 1
ATOM 1458 C C . SER A 1 192 ? -12.271 -9.046 6.522 1.00 96.19 192 SER A C 1
ATOM 1460 O O . SER A 1 192 ? -12.546 -9.642 5.486 1.00 96.19 192 SER A O 1
ATOM 1462 N N . ASP A 1 193 ? -13.208 -8.731 7.420 1.00 95.94 193 ASP A N 1
ATOM 1463 C CA . ASP A 1 193 ? -14.624 -9.092 7.262 1.00 95.94 193 ASP A CA 1
ATOM 1464 C C . ASP A 1 193 ? -15.269 -8.396 6.059 1.00 95.94 193 ASP A C 1
ATOM 1466 O O . ASP A 1 193 ? -16.055 -9.001 5.328 1.00 95.94 193 ASP A O 1
ATOM 1470 N N . VAL A 1 194 ? -14.920 -7.126 5.826 1.00 95.00 194 VAL A N 1
ATOM 1471 C CA . VAL A 1 194 ? -15.365 -6.376 4.644 1.00 95.00 194 VAL A CA 1
ATOM 1472 C C . VAL A 1 194 ? -14.800 -7.022 3.378 1.00 95.00 194 VAL A C 1
ATOM 1474 O O . VAL A 1 194 ? -15.564 -7.284 2.450 1.00 95.00 194 VAL A O 1
ATOM 1477 N N . MET A 1 195 ? -13.505 -7.352 3.353 1.00 97.25 195 MET A N 1
ATOM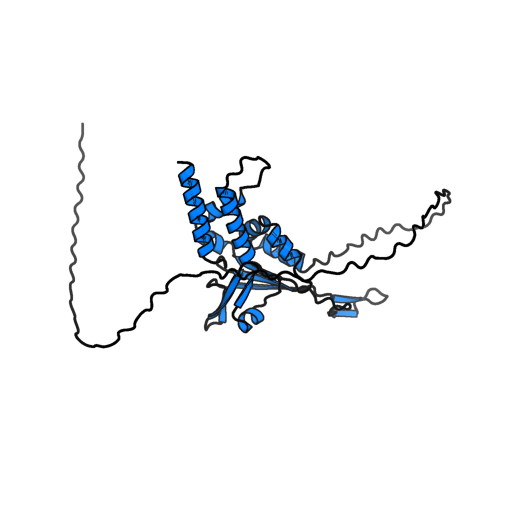 1478 C CA . MET A 1 195 ? -12.875 -8.020 2.207 1.00 97.25 195 MET A CA 1
ATOM 1479 C C . MET A 1 195 ? -13.532 -9.368 1.894 1.00 97.25 195 MET A C 1
ATOM 1481 O O . MET A 1 195 ? -13.934 -9.596 0.756 1.00 97.25 195 MET A O 1
ATOM 1485 N N . MET A 1 196 ? -13.732 -10.221 2.905 1.00 95.62 196 MET A N 1
ATOM 1486 C CA . MET A 1 196 ? -14.382 -11.530 2.749 1.00 95.62 196 MET A CA 1
ATOM 1487 C C . MET A 1 196 ? -15.823 -11.417 2.247 1.00 95.62 196 MET A C 1
ATOM 1489 O O . MET A 1 196 ? -16.278 -12.233 1.450 1.00 95.62 196 MET A O 1
ATOM 1493 N N . LYS A 1 197 ? -16.560 -10.406 2.715 1.00 96.94 197 LYS A N 1
ATOM 1494 C CA . LYS A 1 197 ? -17.966 -10.219 2.353 1.00 96.94 197 LYS A CA 1
ATOM 1495 C C . LYS A 1 197 ? -18.151 -9.786 0.902 1.00 96.94 197 LYS A C 1
ATOM 1497 O O . LYS A 1 197 ? -19.119 -10.207 0.271 1.00 96.94 197 LYS A O 1
ATOM 1502 N N . PHE A 1 198 ? -17.294 -8.894 0.411 1.00 97.19 198 PHE A N 1
ATOM 1503 C CA . PHE A 1 198 ? -17.461 -8.298 -0.914 1.00 97.19 198 PHE A CA 1
ATOM 1504 C C . PHE A 1 198 ? -16.635 -8.989 -2.000 1.00 97.19 198 PHE A C 1
ATOM 1506 O O . PHE A 1 198 ? -17.010 -8.896 -3.165 1.00 97.19 198 PHE A O 1
ATOM 1513 N N . GLY A 1 199 ? -15.543 -9.676 -1.649 1.00 97.56 199 GLY A N 1
ATOM 1514 C CA . GLY A 1 199 ? -14.663 -10.340 -2.619 1.00 97.56 199 GLY A CA 1
ATOM 1515 C C . GLY A 1 199 ? -13.870 -9.373 -3.508 1.00 97.56 199 GLY A C 1
ATOM 1516 O O . GLY A 1 199 ? -13.168 -9.797 -4.420 1.00 97.56 199 GLY A O 1
ATOM 1517 N N . VAL A 1 200 ? -13.986 -8.064 -3.272 1.00 97.38 200 VAL A N 1
ATOM 1518 C CA . VAL A 1 200 ? -13.325 -7.019 -4.052 1.00 97.38 200 VAL A CA 1
ATOM 1519 C C . VAL A 1 200 ? -13.078 -5.791 -3.182 1.00 97.38 200 VAL A C 1
ATOM 1521 O O . VAL A 1 200 ? -13.897 -5.437 -2.330 1.00 97.38 200 VAL A O 1
ATOM 1524 N N . VAL A 1 201 ? -11.949 -5.126 -3.412 1.00 96.88 201 VAL A N 1
ATOM 1525 C CA . VAL A 1 201 ? -11.585 -3.847 -2.798 1.00 96.88 201 VAL A CA 1
ATOM 1526 C C . VAL A 1 201 ? -11.365 -2.812 -3.895 1.00 96.88 201 VAL A C 1
ATOM 1528 O O . VAL A 1 201 ? -10.569 -3.023 -4.803 1.00 96.88 201 VAL A O 1
ATOM 1531 N N . THR A 1 202 ? -12.048 -1.673 -3.818 1.00 95.19 202 THR A N 1
ATOM 1532 C CA . THR A 1 202 ? -11.909 -0.594 -4.808 1.00 95.19 202 THR A CA 1
ATOM 1533 C C . THR A 1 202 ? -10.927 0.467 -4.314 1.00 95.19 202 THR A C 1
ATOM 1535 O O . THR A 1 202 ? -11.133 1.074 -3.265 1.00 95.19 202 THR A O 1
ATOM 1538 N N . THR A 1 203 ? -9.877 0.717 -5.091 1.00 94.50 203 THR A N 1
ATOM 1539 C CA . THR A 1 203 ? -8.895 1.796 -4.882 1.00 94.50 203 THR A CA 1
ATOM 1540 C C . THR A 1 203 ? -9.210 2.979 -5.800 1.00 94.50 203 THR A C 1
ATOM 1542 O O . THR A 1 203 ? -10.089 2.890 -6.661 1.00 94.50 203 THR A O 1
ATOM 1545 N N . SER A 1 204 ? -8.471 4.089 -5.686 1.00 89.19 204 SER A N 1
ATOM 1546 C CA . SER A 1 204 ? -8.587 5.179 -6.669 1.00 89.19 204 SER A CA 1
ATOM 1547 C C . SER A 1 204 ? -8.093 4.795 -8.066 1.00 89.19 204 SER A C 1
ATOM 1549 O O . SER A 1 204 ? -8.432 5.483 -9.026 1.00 89.19 204 SER A O 1
ATOM 1551 N N . MET A 1 205 ? -7.313 3.716 -8.180 1.00 94.38 205 MET A N 1
ATOM 1552 C CA . MET A 1 205 ? -6.674 3.302 -9.430 1.00 94.38 205 MET A CA 1
ATOM 1553 C C . MET A 1 205 ? -7.316 2.080 -10.088 1.00 94.38 205 MET A C 1
ATOM 1555 O O . MET A 1 205 ? -7.069 1.835 -11.267 1.00 94.38 205 MET A O 1
ATOM 1559 N N . GLY A 1 206 ? -8.155 1.337 -9.366 1.00 93.81 206 GLY A N 1
ATOM 1560 C CA . GLY A 1 206 ? -8.811 0.139 -9.879 1.00 93.81 206 GLY A CA 1
ATOM 1561 C C . GLY A 1 206 ? -9.355 -0.771 -8.783 1.00 93.81 206 GLY A C 1
ATOM 1562 O O . GLY A 1 206 ? -9.285 -0.465 -7.591 1.00 93.81 206 GLY A O 1
ATOM 1563 N N . GLU A 1 207 ? -9.901 -1.904 -9.201 1.00 96.50 207 GLU A N 1
ATOM 1564 C CA . GLU A 1 207 ? -10.396 -2.955 -8.313 1.00 96.50 207 GLU A CA 1
ATOM 1565 C C . GLU A 1 207 ? -9.279 -3.958 -7.996 1.00 96.50 207 GLU A C 1
ATOM 1567 O O . GLU A 1 207 ? -8.431 -4.252 -8.839 1.00 96.50 207 GLU A O 1
ATOM 1572 N N . MET A 1 208 ? -9.279 -4.474 -6.769 1.00 96.94 208 MET A N 1
ATOM 1573 C CA . MET A 1 208 ? -8.414 -5.556 -6.318 1.00 96.94 208 MET A CA 1
ATOM 1574 C C . MET A 1 208 ? -9.283 -6.744 -5.929 1.00 96.94 208 MET A C 1
ATOM 1576 O O . MET A 1 208 ? -10.153 -6.612 -5.065 1.00 96.94 208 MET A O 1
ATOM 1580 N N . ASN A 1 209 ? -9.057 -7.890 -6.562 1.00 97.88 209 ASN A N 1
ATOM 1581 C CA . ASN A 1 209 ? -9.804 -9.105 -6.250 1.00 97.88 209 ASN A CA 1
ATOM 1582 C C . ASN A 1 209 ? -9.347 -9.658 -4.905 1.00 97.88 209 ASN A C 1
ATOM 1584 O O . ASN A 1 209 ? -8.148 -9.660 -4.622 1.00 97.88 209 ASN A O 1
ATOM 1588 N N . VAL A 1 210 ? -10.300 -10.115 -4.096 1.00 98.31 210 VAL A N 1
ATOM 1589 C CA . VAL A 1 210 ? -10.032 -10.777 -2.822 1.00 98.31 210 VAL A CA 1
ATOM 1590 C C . VAL A 1 210 ? -10.375 -12.250 -2.963 1.00 98.31 210 VAL A C 1
ATOM 1592 O O . VAL A 1 210 ? -11.530 -12.597 -3.203 1.00 98.31 210 VAL A O 1
ATOM 1595 N N . ASP A 1 211 ? -9.382 -13.098 -2.735 1.00 98.31 211 ASP A N 1
ATOM 1596 C CA . ASP A 1 211 ? -9.533 -14.546 -2.688 1.00 98.31 211 ASP A CA 1
ATOM 1597 C C . ASP A 1 211 ? -9.250 -15.044 -1.265 1.00 98.31 211 ASP A C 1
ATOM 1599 O O . ASP A 1 211 ? -8.475 -14.443 -0.515 1.00 98.31 211 ASP A O 1
ATOM 1603 N N . VAL A 1 212 ? -9.901 -16.135 -0.868 1.00 98.19 212 VAL A N 1
ATOM 1604 C CA . VAL A 1 212 ? -9.680 -16.790 0.426 1.00 98.19 212 VAL A CA 1
ATOM 1605 C C . VAL A 1 212 ? -9.504 -18.277 0.167 1.00 98.19 212 VAL A C 1
ATOM 1607 O O . VAL A 1 212 ? -10.396 -18.908 -0.399 1.00 98.19 212 VAL A O 1
ATOM 1610 N N . ASP A 1 213 ? -8.358 -18.814 0.569 1.00 98.25 213 ASP A N 1
ATOM 1611 C CA . ASP A 1 213 ? -8.053 -20.239 0.459 1.00 98.25 213 ASP A CA 1
ATOM 1612 C C . ASP A 1 213 ? -8.812 -21.062 1.516 1.00 98.25 213 ASP A C 1
ATOM 1614 O O . ASP A 1 213 ? -9.358 -20.537 2.491 1.00 98.25 213 ASP A O 1
ATOM 1618 N N . ASP A 1 214 ? -8.818 -22.388 1.346 1.00 97.94 214 ASP A N 1
ATOM 1619 C CA . ASP A 1 214 ? -9.505 -23.336 2.238 1.00 97.94 214 ASP A CA 1
ATOM 1620 C C . ASP A 1 214 ? -9.023 -23.269 3.702 1.00 97.94 214 ASP A C 1
ATOM 1622 O O . ASP A 1 214 ? -9.749 -23.656 4.621 1.00 97.94 214 ASP A O 1
ATOM 1626 N N . ASP A 1 215 ? -7.796 -22.795 3.934 1.00 97.31 215 ASP A N 1
ATOM 1627 C CA . ASP A 1 215 ? -7.208 -22.627 5.267 1.00 97.31 215 ASP A CA 1
ATOM 1628 C C . ASP A 1 215 ? -7.514 -21.259 5.908 1.00 97.31 215 ASP A C 1
ATOM 1630 O O . ASP A 1 215 ? -7.103 -20.997 7.041 1.00 97.31 215 ASP A O 1
ATOM 1634 N N . GLY A 1 216 ? -8.265 -20.403 5.209 1.00 96.69 216 GLY A N 1
ATOM 1635 C CA . GLY A 1 216 ? -8.593 -19.046 5.632 1.00 96.69 216 GLY A CA 1
ATOM 1636 C C . GLY A 1 216 ? -7.521 -18.007 5.299 1.00 96.69 216 GLY A C 1
ATOM 1637 O O . GLY A 1 216 ? -7.669 -16.848 5.695 1.00 96.69 216 GLY A O 1
ATOM 1638 N N . THR A 1 217 ? -6.454 -18.379 4.585 1.00 97.94 217 THR A N 1
ATOM 1639 C CA . THR A 1 217 ? -5.457 -17.423 4.094 1.00 97.94 217 THR A CA 1
ATOM 1640 C C . THR A 1 217 ? -6.090 -16.513 3.048 1.00 97.94 217 THR A C 1
ATOM 1642 O O . THR A 1 217 ? -6.692 -16.972 2.081 1.00 97.94 217 THR A O 1
ATOM 1645 N N . MET A 1 218 ? -5.954 -15.204 3.246 1.00 98.38 218 MET A N 1
ATOM 1646 C CA . MET A 1 218 ? -6.523 -14.196 2.357 1.00 98.38 218 MET A CA 1
ATOM 1647 C C . MET A 1 218 ? -5.484 -13.687 1.363 1.00 98.38 218 MET A C 1
ATOM 1649 O O . MET A 1 218 ? -4.339 -13.415 1.732 1.00 98.38 218 MET A O 1
ATOM 1653 N N . TYR A 1 219 ? -5.920 -13.479 0.127 1.00 98.56 219 TYR A N 1
ATOM 1654 C CA . TYR A 1 219 ? -5.133 -12.924 -0.961 1.00 98.56 219 TYR A CA 1
ATOM 1655 C C . TYR A 1 219 ? -5.835 -11.706 -1.552 1.00 98.56 219 TYR A C 1
ATOM 1657 O O . TYR A 1 219 ? -7.052 -11.696 -1.708 1.00 98.56 219 TYR A O 1
ATOM 1665 N N . VAL A 1 220 ? -5.064 -10.680 -1.900 1.00 98.06 220 VAL A N 1
ATOM 1666 C CA . VAL A 1 220 ? -5.528 -9.486 -2.609 1.00 98.06 220 VAL A CA 1
ATOM 1667 C C . VAL A 1 220 ? -4.697 -9.344 -3.874 1.00 98.06 220 VAL A C 1
ATOM 1669 O O . VAL A 1 220 ? -3.479 -9.197 -3.798 1.00 98.06 220 VAL A O 1
ATOM 1672 N N . ASN A 1 221 ? -5.333 -9.445 -5.044 1.00 97.06 221 ASN A N 1
ATOM 1673 C CA . ASN A 1 221 ? -4.649 -9.545 -6.341 1.00 97.06 221 ASN A CA 1
ATOM 1674 C C . ASN A 1 221 ? -3.567 -10.646 -6.371 1.00 97.06 221 ASN A C 1
ATOM 1676 O O . ASN A 1 221 ? -2.488 -10.462 -6.930 1.00 97.06 221 ASN A O 1
ATOM 1680 N N . GLY A 1 222 ? -3.841 -11.794 -5.742 1.00 97.69 222 GLY A N 1
ATOM 1681 C CA . GLY A 1 222 ? -2.892 -12.909 -5.645 1.00 97.69 222 GLY A CA 1
ATOM 1682 C C . GLY A 1 222 ? -1.736 -12.695 -4.659 1.00 97.69 222 GLY A C 1
ATOM 1683 O O . GLY A 1 222 ? -0.877 -13.565 -4.540 1.00 97.69 222 GLY A O 1
ATOM 1684 N N . VAL A 1 223 ? -1.710 -11.576 -3.929 1.00 98.44 223 VAL A N 1
ATOM 1685 C CA . VAL A 1 223 ? -0.727 -11.300 -2.874 1.00 98.44 223 VAL A CA 1
ATOM 1686 C C . VAL A 1 223 ? -1.310 -11.653 -1.516 1.00 98.44 223 VAL A C 1
ATOM 1688 O O . VAL A 1 223 ? -2.414 -11.223 -1.190 1.00 98.44 223 VAL A O 1
ATOM 1691 N N . ARG A 1 224 ? -0.573 -12.397 -0.690 1.00 98.50 224 ARG A N 1
ATOM 1692 C CA . ARG A 1 224 ? -1.083 -12.852 0.603 1.00 98.50 224 ARG A CA 1
ATOM 1693 C C . ARG A 1 224 ? -1.122 -11.707 1.612 1.00 98.50 224 ARG A C 1
ATOM 1695 O O . ARG A 1 224 ? -0.131 -11.005 1.825 1.00 98.50 224 ARG A O 1
ATOM 1702 N N . VAL A 1 225 ? -2.252 -11.581 2.302 1.00 98.50 225 VAL A N 1
ATOM 1703 C CA . VAL A 1 225 ? -2.400 -10.732 3.487 1.00 98.50 225 VAL A CA 1
ATOM 1704 C C . VAL A 1 225 ? -1.846 -11.489 4.690 1.00 98.50 225 VAL A C 1
ATOM 1706 O O . VAL A 1 225 ? -2.398 -12.498 5.120 1.00 98.50 225 VAL A O 1
ATOM 1709 N N . VAL A 1 226 ? -0.733 -11.006 5.236 1.00 98.25 226 VAL A N 1
ATOM 1710 C CA . VAL A 1 226 ? -0.019 -11.648 6.349 1.00 98.25 226 VAL A CA 1
ATOM 1711 C C . VAL A 1 226 ? -0.709 -11.349 7.675 1.00 98.25 226 VAL A C 1
ATOM 1713 O O . VAL A 1 226 ? -0.902 -12.235 8.505 1.00 98.25 226 VAL A O 1
ATOM 1716 N N . ARG A 1 227 ? -1.049 -10.077 7.901 1.00 97.94 227 ARG A N 1
ATOM 1717 C CA . ARG A 1 227 ? -1.667 -9.596 9.143 1.00 97.94 227 ARG A CA 1
ATOM 1718 C C . ARG A 1 227 ? -2.364 -8.266 8.921 1.00 97.94 227 ARG A C 1
ATOM 1720 O O . ARG A 1 227 ? -2.029 -7.535 7.999 1.00 97.94 227 ARG A O 1
ATOM 1727 N N . SER A 1 228 ? -3.337 -7.963 9.771 1.00 98.06 228 SER A N 1
ATOM 1728 C CA . SER A 1 228 ? -4.095 -6.713 9.717 1.00 98.06 228 SER A CA 1
ATOM 1729 C C . SER A 1 228 ? -4.054 -6.019 11.070 1.00 98.06 228 SER A C 1
ATOM 1731 O O . SER A 1 228 ? -4.221 -6.662 12.106 1.00 98.06 228 SER A O 1
ATOM 1733 N N . TYR A 1 229 ? -3.846 -4.710 11.049 1.00 97.81 229 TYR A N 1
ATOM 1734 C CA . TYR A 1 229 ? -3.815 -3.842 12.216 1.00 97.81 229 TYR A CA 1
ATOM 1735 C C . TYR A 1 229 ? -4.927 -2.816 12.103 1.00 97.81 229 TYR A C 1
ATOM 1737 O O . TYR A 1 229 ? -5.134 -2.249 11.034 1.00 97.81 229 TYR A O 1
ATOM 1745 N N . GLN A 1 230 ? -5.617 -2.558 13.206 1.00 96.00 230 GLN A N 1
ATOM 1746 C CA . GLN A 1 230 ? -6.724 -1.615 13.255 1.00 96.00 230 GLN A CA 1
ATOM 1747 C C . GLN A 1 230 ? -6.435 -0.549 14.307 1.00 96.00 230 GLN A C 1
ATOM 1749 O O . GLN A 1 230 ? -6.114 -0.855 15.456 1.00 96.00 230 GLN A O 1
ATOM 1754 N N . TYR A 1 231 ? -6.536 0.708 13.891 1.00 94.25 231 TYR A N 1
ATOM 1755 C CA . TYR A 1 231 ? -6.320 1.884 14.716 1.00 94.25 231 TYR A CA 1
ATOM 1756 C C . TYR A 1 231 ? -7.612 2.684 14.740 1.00 94.25 231 TYR A C 1
ATOM 1758 O O . TYR A 1 231 ? -8.024 3.242 13.727 1.00 94.25 231 TYR A O 1
ATOM 1766 N N . GLU A 1 232 ? -8.241 2.742 15.905 1.00 91.50 232 GLU A N 1
ATOM 1767 C CA . GLU A 1 232 ? -9.503 3.451 16.103 1.00 91.50 232 GLU A CA 1
ATOM 1768 C C . GLU A 1 232 ? -9.291 4.632 17.044 1.00 91.50 232 GLU A C 1
ATOM 1770 O O . GLU A 1 232 ? -8.596 4.511 18.064 1.00 91.50 232 GLU A O 1
ATOM 1775 N N . ASP A 1 233 ? -9.884 5.774 16.701 1.00 85.81 233 ASP A N 1
ATOM 1776 C CA . ASP A 1 233 ? -10.075 6.887 17.630 1.00 85.81 233 ASP A CA 1
ATOM 1777 C C . ASP A 1 233 ? -11.154 6.468 18.644 1.00 85.81 233 ASP A C 1
ATOM 1779 O O . ASP A 1 233 ? -12.340 6.720 18.457 1.00 85.81 233 ASP A O 1
ATOM 1783 N N . ARG A 1 234 ? -10.754 5.764 19.709 1.00 72.25 234 ARG A N 1
ATOM 1784 C CA . ARG A 1 234 ? -11.633 5.495 20.853 1.00 72.25 234 ARG A CA 1
ATOM 1785 C C . ARG A 1 234 ? -11.475 6.623 21.856 1.00 72.25 234 ARG A C 1
ATOM 1787 O O . ARG A 1 234 ? -10.402 6.789 22.434 1.00 72.25 234 ARG A O 1
ATOM 1794 N N . SER A 1 235 ? -12.530 7.406 22.052 1.00 66.44 235 SER A N 1
ATOM 1795 C CA . SER A 1 235 ? -12.589 8.362 23.153 1.00 66.44 235 SER A CA 1
ATOM 1796 C C . SER A 1 235 ? -13.014 7.650 24.430 1.00 66.44 235 SER A C 1
ATOM 1798 O O . SER A 1 235 ? -14.120 7.120 24.526 1.00 66.44 235 SER A O 1
ATOM 1800 N N . PHE A 1 236 ? -12.136 7.677 25.424 1.00 68.06 236 PHE A N 1
ATOM 1801 C CA . PHE A 1 236 ? -12.445 7.256 26.782 1.00 68.06 236 PHE A CA 1
ATOM 1802 C C . PHE A 1 236 ? -12.697 8.499 27.634 1.00 68.06 236 PHE A C 1
ATOM 1804 O O . PHE A 1 236 ? -11.940 9.467 27.554 1.00 68.06 236 PHE A O 1
ATOM 1811 N N . ILE A 1 237 ? -13.772 8.492 28.420 1.00 75.12 237 ILE A N 1
ATOM 1812 C CA . ILE A 1 237 ? -13.980 9.481 29.478 1.00 75.12 237 ILE A CA 1
ATOM 1813 C C . ILE A 1 237 ? -13.608 8.818 30.799 1.00 75.12 237 ILE A C 1
ATOM 1815 O O . ILE A 1 237 ? -14.273 7.876 31.236 1.00 75.12 237 ILE A O 1
ATOM 1819 N N . ASP A 1 238 ? -12.557 9.332 31.432 1.00 83.12 238 ASP A N 1
ATOM 1820 C CA . ASP A 1 238 ? -12.206 8.988 32.804 1.00 83.12 238 ASP A CA 1
ATOM 1821 C C . ASP A 1 238 ? -13.053 9.823 33.766 1.00 83.12 238 ASP A C 1
ATOM 1823 O O . ASP A 1 238 ? -13.028 11.056 33.755 1.00 83.12 238 ASP A O 1
ATOM 1827 N N . TYR A 1 239 ? -13.824 9.149 34.612 1.00 81.69 239 TYR A N 1
ATOM 1828 C CA . TYR A 1 239 ? -14.588 9.791 35.669 1.00 81.69 239 TYR A CA 1
ATOM 1829 C C . TYR A 1 239 ? -13.703 9.887 36.904 1.00 81.69 239 TYR A C 1
ATOM 1831 O O . TYR A 1 239 ? -13.347 8.871 37.499 1.00 81.69 239 TYR A O 1
ATOM 1839 N N . ILE A 1 240 ? -13.353 11.110 37.296 1.00 89.62 240 ILE A N 1
ATOM 1840 C CA . ILE A 1 240 ? -12.558 11.395 38.493 1.00 89.62 240 ILE A CA 1
ATOM 1841 C C . ILE A 1 240 ? -13.458 12.120 39.499 1.00 89.62 240 ILE A C 1
ATOM 1843 O O . ILE A 1 240 ? -14.195 13.038 39.131 1.00 89.62 240 ILE A O 1
ATOM 1847 N N . ASP A 1 241 ? -13.452 11.684 40.759 1.00 89.25 241 ASP A N 1
ATOM 1848 C CA . ASP A 1 241 ? -14.206 12.352 41.819 1.00 89.25 241 ASP A CA 1
ATOM 1849 C C . ASP A 1 241 ? -13.563 13.689 42.238 1.00 89.25 241 ASP A C 1
ATOM 1851 O O . ASP A 1 241 ? -12.449 14.037 41.848 1.00 89.25 241 ASP A O 1
ATOM 1855 N N . SER A 1 242 ? -14.255 14.459 43.079 1.00 87.94 242 SER A N 1
ATOM 1856 C CA . SER A 1 242 ? -13.745 15.742 43.586 1.00 87.94 242 SER A CA 1
ATOM 1857 C C . SER A 1 242 ? -12.500 15.624 44.475 1.00 87.94 242 SER A C 1
ATOM 1859 O O . SER A 1 242 ? -11.940 16.642 44.868 1.00 87.94 242 SER A O 1
ATOM 1861 N N . MET A 1 243 ? -12.110 14.408 44.860 1.00 88.19 243 MET A N 1
ATOM 1862 C CA . MET A 1 243 ? -10.910 14.110 45.639 1.00 88.19 243 MET A CA 1
ATOM 1863 C C . MET A 1 243 ? -9.768 13.568 44.764 1.00 88.19 243 MET A C 1
ATOM 1865 O O . MET A 1 243 ? -8.715 13.234 45.300 1.00 88.19 243 MET A O 1
ATOM 1869 N N . GLY A 1 244 ? -9.948 13.499 43.440 1.00 86.56 244 GLY A N 1
ATOM 1870 C CA . GLY A 1 244 ? -8.942 12.993 42.508 1.00 86.56 244 GLY A CA 1
ATOM 1871 C C . GLY A 1 244 ? -8.922 11.468 42.357 1.00 86.56 244 GLY A C 1
ATOM 1872 O O . GLY A 1 244 ? -8.026 10.944 41.699 1.00 86.56 244 GLY A O 1
ATOM 1873 N N . ASN A 1 245 ? -9.875 10.728 42.934 1.00 87.56 245 ASN A N 1
ATOM 1874 C CA . ASN A 1 245 ? -9.934 9.274 42.775 1.00 87.56 245 ASN A CA 1
ATOM 1875 C C . ASN A 1 245 ? -10.615 8.897 41.454 1.00 87.56 245 ASN A C 1
ATOM 1877 O O . ASN A 1 245 ? -11.671 9.433 41.115 1.00 87.56 245 ASN A O 1
ATOM 1881 N N . SER A 1 246 ? -10.053 7.917 40.742 1.00 88.00 246 SER A N 1
ATOM 1882 C CA . SER A 1 246 ? -10.697 7.327 39.562 1.00 88.00 246 SER A CA 1
ATOM 1883 C C . SER A 1 246 ? -11.941 6.526 39.973 1.00 88.00 246 SER A C 1
ATOM 1885 O O . SER A 1 246 ? -11.856 5.593 40.773 1.00 88.00 246 SER A O 1
ATOM 1887 N N . LEU A 1 247 ? -13.100 6.900 39.428 1.00 87.31 247 LEU A N 1
ATOM 1888 C CA . LEU A 1 247 ? -14.393 6.227 39.598 1.00 87.31 247 LEU A CA 1
ATOM 1889 C C . LEU A 1 247 ? -14.675 5.203 38.489 1.00 87.31 247 LEU A C 1
ATOM 1891 O O . LEU A 1 247 ? -15.586 4.385 38.626 1.00 87.31 247 LEU A O 1
ATOM 1895 N N . GLY A 1 248 ? -13.903 5.244 37.402 1.00 85.69 248 GLY A N 1
ATOM 1896 C CA . GLY A 1 248 ? -14.023 4.356 36.252 1.00 85.69 248 GLY A CA 1
ATOM 1897 C C . GLY A 1 248 ? -13.768 5.078 34.932 1.00 85.69 248 GLY A C 1
ATOM 1898 O O . GLY A 1 248 ? -13.747 6.306 34.871 1.00 85.69 248 GLY A O 1
ATOM 1899 N N . THR A 1 249 ? -13.609 4.289 33.876 1.00 82.69 249 THR A N 1
ATOM 1900 C CA . THR A 1 249 ? -13.422 4.761 32.503 1.00 82.69 249 THR A CA 1
ATOM 1901 C C . THR A 1 249 ? -14.580 4.237 31.666 1.00 82.69 249 THR A C 1
ATOM 1903 O O . THR A 1 249 ? -14.818 3.028 31.634 1.00 82.69 249 THR A O 1
ATOM 1906 N N . GLU A 1 250 ? -15.316 5.123 31.002 1.00 82.25 250 GLU A N 1
ATOM 1907 C CA . GLU A 1 250 ? -16.353 4.731 30.045 1.00 82.25 250 GLU A CA 1
ATOM 1908 C C . GLU A 1 250 ? -15.847 4.990 28.630 1.00 82.25 250 GLU A C 1
ATOM 1910 O O . GLU A 1 250 ? -15.346 6.074 28.320 1.00 82.25 250 GLU A O 1
ATOM 1915 N N . GLU A 1 251 ? -15.981 3.992 27.761 1.00 76.44 251 GLU A N 1
ATOM 1916 C CA . GLU A 1 251 ? -15.806 4.194 26.329 1.00 76.44 251 GLU A CA 1
ATOM 1917 C C . GLU A 1 251 ? -17.005 4.994 25.829 1.00 76.44 251 GLU A C 1
ATOM 1919 O O . GLU A 1 251 ? -18.130 4.496 25.761 1.00 76.44 251 GLU A O 1
ATOM 1924 N N . VAL A 1 252 ? -16.777 6.265 25.517 1.00 67.50 252 VAL A N 1
ATOM 1925 C CA . VAL A 1 252 ? -17.832 7.113 24.986 1.00 67.50 252 VAL A CA 1
ATOM 1926 C C . VAL A 1 252 ? -17.801 6.965 23.484 1.00 67.50 252 VAL A C 1
ATOM 1928 O O . VAL A 1 252 ? -16.966 7.562 22.807 1.00 67.50 252 VAL A O 1
ATOM 1931 N N . SER A 1 253 ? -18.740 6.170 22.968 1.00 60.25 253 SER A N 1
ATOM 1932 C CA . SER A 1 253 ? -19.140 6.249 21.567 1.00 60.25 253 SER A CA 1
ATOM 1933 C C . SER A 1 253 ? -19.516 7.706 21.290 1.00 60.25 253 SER A C 1
ATOM 1935 O O . SER A 1 253 ? -20.429 8.232 21.930 1.00 60.25 253 SER A O 1
ATOM 1937 N N . GLU A 1 254 ? -18.740 8.365 20.434 1.00 62.62 254 GLU A N 1
ATOM 1938 C CA . GLU A 1 254 ? -18.646 9.819 20.292 1.00 62.62 254 GLU A CA 1
ATOM 1939 C C . GLU A 1 254 ? -19.961 10.588 20.479 1.00 62.62 254 GLU A C 1
ATOM 1941 O O . GLU A 1 254 ? -20.973 10.358 19.813 1.00 62.62 254 GLU A O 1
ATOM 1946 N N . ARG A 1 255 ? -19.899 11.592 21.356 1.00 52.19 255 ARG A N 1
ATOM 1947 C CA . ARG A 1 255 ? -21.035 12.408 21.803 1.00 52.19 255 ARG A CA 1
ATOM 1948 C C . ARG A 1 255 ? -21.573 13.400 20.755 1.00 52.19 255 ARG A C 1
ATOM 1950 O O . ARG A 1 255 ? -22.600 14.016 21.011 1.00 52.19 255 ARG A O 1
ATOM 1957 N N . ASP A 1 256 ? -20.934 13.511 19.585 1.00 59.00 256 ASP A N 1
ATOM 1958 C CA . ASP A 1 256 ? -21.207 14.547 18.569 1.00 59.00 256 ASP A CA 1
ATOM 1959 C C . ASP A 1 256 ? -21.556 14.001 17.165 1.00 59.00 256 ASP A C 1
ATOM 1961 O O . ASP A 1 256 ? -21.536 14.745 16.182 1.00 59.00 256 ASP A O 1
ATOM 1965 N N . GLY A 1 257 ? -21.887 12.708 17.037 1.00 61.31 257 GLY A N 1
ATOM 1966 C CA . GLY A 1 257 ? -22.324 12.118 15.758 1.00 61.31 257 GLY A CA 1
ATOM 1967 C C . GLY A 1 257 ? -21.231 12.068 14.684 1.00 61.31 257 GLY A C 1
ATOM 1968 O O . GLY A 1 257 ? -21.525 12.157 13.493 1.00 61.31 257 GLY A O 1
ATOM 1969 N N . LYS A 1 258 ? -19.969 11.970 1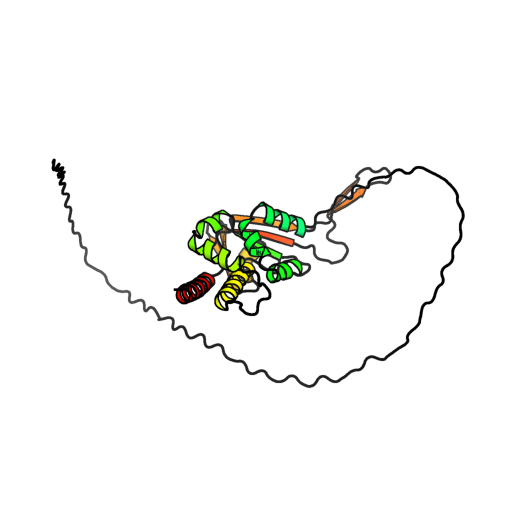5.107 1.00 61.47 258 LYS A N 1
ATOM 1970 C CA . LYS A 1 258 ? -18.784 12.155 14.269 1.00 61.47 258 LYS A CA 1
ATOM 1971 C C . LYS A 1 258 ? -18.004 10.860 14.020 1.00 61.47 258 LYS A C 1
ATOM 1973 O O . LYS A 1 258 ? -16.795 10.933 14.080 1.00 61.47 258 LYS A O 1
ATOM 1978 N N . GLU A 1 259 ? -18.688 9.757 13.686 1.00 64.69 259 GLU A N 1
ATOM 1979 C CA . GLU A 1 259 ? -18.128 8.403 13.452 1.00 64.69 259 GLU A CA 1
ATOM 1980 C C . GLU A 1 259 ? -16.592 8.301 13.519 1.00 64.69 259 GLU A C 1
ATOM 1982 O O . GLU A 1 259 ? -15.898 8.732 12.595 1.00 64.69 259 GLU A O 1
ATOM 1987 N N . GLY A 1 260 ? -16.090 7.711 14.608 1.00 73.25 260 GLY A N 1
ATOM 1988 C CA . GLY A 1 260 ? -14.666 7.585 14.887 1.00 73.25 260 GLY A CA 1
ATOM 1989 C C . GLY A 1 260 ? -13.874 7.051 13.696 1.00 73.25 260 GLY A C 1
ATOM 1990 O O . GLY A 1 260 ? -14.284 6.111 13.009 1.00 73.25 260 GLY A O 1
ATOM 1991 N N . ARG A 1 261 ? -12.705 7.653 13.451 1.00 87.44 261 ARG A N 1
ATOM 1992 C CA . ARG A 1 261 ? -11.826 7.243 12.351 1.00 87.44 261 ARG A CA 1
ATOM 1993 C C . ARG A 1 261 ? -11.282 5.846 12.615 1.00 87.44 261 ARG A C 1
ATOM 1995 O O . ARG A 1 261 ? -10.603 5.622 13.618 1.00 87.44 261 ARG A O 1
ATOM 2002 N N . CYS A 1 262 ? -11.530 4.941 11.674 1.00 91.88 262 CYS A N 1
ATOM 2003 C CA . CYS A 1 262 ? -10.936 3.614 11.641 1.00 91.88 262 CYS A CA 1
ATOM 2004 C C . CYS A 1 262 ? -9.860 3.568 10.555 1.00 91.88 262 CYS A C 1
ATOM 2006 O O . CYS A 1 262 ? -10.136 3.748 9.370 1.00 91.88 262 CYS A O 1
ATOM 2008 N N . ILE A 1 263 ? -8.618 3.317 10.950 1.00 95.25 263 ILE A N 1
ATOM 2009 C CA . ILE A 1 263 ? -7.504 3.139 10.023 1.00 95.25 263 ILE A CA 1
ATOM 2010 C C . ILE A 1 263 ? -7.073 1.685 10.062 1.00 95.25 263 ILE A C 1
ATOM 2012 O O . ILE A 1 263 ? -6.785 1.155 11.134 1.00 95.25 263 ILE A O 1
ATOM 2016 N N . VAL A 1 264 ? -7.017 1.048 8.896 1.00 96.62 264 VAL A N 1
ATOM 2017 C CA . VAL A 1 264 ? -6.609 -0.353 8.772 1.00 96.62 264 VAL A CA 1
ATOM 2018 C C . VAL A 1 264 ? -5.301 -0.448 7.995 1.00 96.62 264 VAL A C 1
ATOM 2020 O O . VAL A 1 264 ? -5.157 0.135 6.925 1.00 96.62 264 VAL A O 1
ATOM 2023 N N . VAL A 1 265 ? -4.331 -1.181 8.528 1.00 98.06 265 VAL A N 1
ATOM 2024 C CA . VAL A 1 265 ? -3.075 -1.493 7.840 1.00 98.06 265 VAL A CA 1
ATOM 2025 C C . VAL A 1 265 ? -3.020 -2.998 7.623 1.00 98.06 265 VAL A C 1
ATOM 2027 O O . VAL A 1 265 ? -2.939 -3.759 8.583 1.00 98.06 265 VAL A O 1
ATOM 2030 N N . HIS A 1 266 ? -3.067 -3.430 6.370 1.00 98.50 266 HIS A N 1
ATOM 2031 C CA . HIS A 1 266 ? -2.878 -4.817 5.967 1.00 98.50 266 HIS A CA 1
ATOM 2032 C C . HIS A 1 266 ? -1.427 -5.020 5.563 1.00 98.50 266 HIS A C 1
ATOM 2034 O O . HIS A 1 266 ? -0.991 -4.492 4.546 1.00 98.50 266 HIS A O 1
ATOM 2040 N N . GLU A 1 267 ? -0.671 -5.794 6.328 1.00 98.56 267 GLU A N 1
ATOM 2041 C CA . GLU A 1 267 ? 0.619 -6.269 5.850 1.00 98.56 267 GLU A CA 1
ATOM 2042 C C . GLU A 1 267 ? 0.421 -7.291 4.736 1.00 98.56 267 GLU A C 1
ATOM 2044 O O . GLU A 1 267 ? -0.328 -8.257 4.901 1.00 98.56 267 GLU A O 1
ATOM 2049 N N . VAL A 1 268 ? 1.159 -7.115 3.647 1.00 98.69 268 VAL A N 1
ATOM 2050 C CA . VAL A 1 268 ? 1.177 -8.027 2.504 1.00 98.69 268 VAL A CA 1
ATOM 2051 C C . VAL A 1 268 ? 2.608 -8.468 2.180 1.00 98.69 268 VAL A C 1
ATOM 2053 O O . VAL A 1 268 ? 3.569 -7.760 2.486 1.00 98.69 268 VAL A O 1
ATOM 2056 N N . ASP A 1 269 ? 2.774 -9.653 1.591 1.00 98.31 269 ASP A N 1
ATOM 2057 C CA . ASP A 1 269 ? 4.092 -10.216 1.240 1.00 98.31 269 ASP A CA 1
ATOM 2058 C C . ASP A 1 269 ? 4.516 -9.995 -0.224 1.00 98.31 269 ASP A C 1
ATOM 2060 O O . ASP A 1 269 ? 5.507 -10.558 -0.690 1.00 98.31 269 ASP A O 1
ATOM 2064 N N . GLY A 1 270 ? 3.808 -9.112 -0.924 1.00 98.25 270 GLY A N 1
ATOM 2065 C CA . GLY A 1 270 ? 4.054 -8.689 -2.301 1.00 98.25 270 GLY A CA 1
ATOM 2066 C C . GLY A 1 270 ? 3.484 -7.290 -2.545 1.00 98.25 270 GLY A C 1
ATOM 2067 O O . GLY A 1 270 ? 2.806 -6.729 -1.686 1.00 98.25 270 GLY A O 1
ATOM 2068 N N . LEU A 1 271 ? 3.744 -6.708 -3.715 1.00 98.00 271 LEU A N 1
ATOM 2069 C CA . LEU A 1 271 ? 3.059 -5.478 -4.123 1.00 98.00 271 LEU A CA 1
ATOM 2070 C C . LEU A 1 271 ? 1.697 -5.840 -4.720 1.00 98.00 271 LEU A C 1
ATOM 2072 O O . LEU A 1 271 ? 1.644 -6.623 -5.662 1.00 98.00 271 LEU A O 1
ATOM 2076 N N . VAL A 1 272 ? 0.612 -5.243 -4.220 1.00 97.75 272 VAL A N 1
ATOM 2077 C CA . VAL A 1 272 ? -0.763 -5.549 -4.680 1.00 97.75 272 VAL A CA 1
ATOM 2078 C C . VAL A 1 272 ? -1.126 -4.893 -6.019 1.00 97.75 272 VAL A C 1
ATOM 2080 O O . VAL A 1 272 ? -2.228 -5.079 -6.542 1.00 97.75 272 VAL A O 1
ATOM 2083 N N . CYS A 1 273 ? -0.215 -4.095 -6.578 1.00 95.75 273 CYS A N 1
ATOM 2084 C CA . CYS A 1 273 ? -0.436 -3.402 -7.836 1.00 95.75 273 CYS A CA 1
ATOM 2085 C C . CYS A 1 273 ? -0.421 -4.374 -9.037 1.00 95.75 273 CYS A C 1
ATOM 2087 O O . CYS A 1 273 ? 0.368 -5.321 -9.047 1.00 95.75 273 CYS A O 1
ATOM 2089 N N . PRO A 1 274 ? -1.229 -4.128 -10.083 1.00 96.12 274 PRO A N 1
ATOM 2090 C CA . PRO A 1 274 ? -1.272 -4.987 -11.266 1.00 96.12 274 PRO A CA 1
ATOM 2091 C C . PRO A 1 274 ? 0.066 -5.077 -12.018 1.00 96.12 274 PRO A C 1
ATOM 2093 O O . PRO A 1 274 ? 0.745 -4.066 -12.198 1.00 96.12 274 PRO A O 1
ATOM 2096 N N . GLU A 1 275 ? 0.382 -6.257 -12.568 1.00 95.69 275 GLU A N 1
ATOM 2097 C CA . GLU A 1 275 ? 1.625 -6.493 -13.332 1.00 95.69 275 GLU A CA 1
ATOM 2098 C C . GLU A 1 275 ? 1.750 -5.588 -14.570 1.00 95.69 275 GLU A C 1
ATOM 2100 O O . GLU A 1 275 ? 2.849 -5.194 -14.943 1.00 95.69 275 GLU A O 1
ATOM 2105 N N . VAL A 1 276 ? 0.626 -5.148 -15.146 1.00 96.56 276 VAL A N 1
ATOM 2106 C CA . VAL A 1 276 ? 0.625 -4.205 -16.278 1.00 96.56 276 VAL A CA 1
ATOM 2107 C C . VAL A 1 276 ? 1.336 -2.882 -15.957 1.00 96.56 276 VAL A C 1
ATOM 2109 O O . VAL A 1 276 ? 1.881 -2.257 -16.860 1.00 96.56 276 VAL A O 1
ATOM 2112 N N . LEU A 1 277 ? 1.385 -2.445 -14.691 1.00 96.69 277 LEU A N 1
ATOM 2113 C CA . LEU A 1 277 ? 2.147 -1.244 -14.327 1.00 96.69 277 LEU A CA 1
ATOM 2114 C C . LEU A 1 277 ? 3.657 -1.481 -14.431 1.00 96.69 277 LEU A C 1
ATOM 2116 O O . LEU A 1 277 ? 4.388 -0.585 -14.851 1.00 96.69 277 LEU A O 1
ATOM 2120 N N . TRP A 1 278 ? 4.121 -2.693 -14.116 1.00 96.88 278 TRP A N 1
ATOM 2121 C CA . TRP A 1 278 ? 5.517 -3.067 -14.321 1.00 96.88 278 TRP A CA 1
ATOM 2122 C C . TRP A 1 278 ? 5.872 -3.078 -15.801 1.00 96.88 278 TRP A C 1
ATOM 2124 O O . TRP A 1 278 ? 6.899 -2.513 -16.169 1.00 96.88 278 TRP A O 1
ATOM 2134 N N . ASP A 1 279 ? 5.014 -3.644 -16.651 1.00 97.38 279 ASP A N 1
ATOM 2135 C CA . ASP A 1 279 ? 5.227 -3.660 -18.104 1.00 97.38 279 ASP A CA 1
ATOM 2136 C C . ASP A 1 279 ? 5.418 -2.243 -18.668 1.00 97.38 279 ASP A C 1
ATOM 2138 O O . ASP A 1 279 ? 6.311 -2.009 -19.486 1.00 97.38 279 ASP A O 1
ATOM 2142 N N . VAL A 1 280 ? 4.626 -1.277 -18.187 1.00 97.12 280 VAL A N 1
ATOM 2143 C CA . VAL A 1 280 ? 4.752 0.133 -18.583 1.00 97.12 280 VAL A CA 1
ATOM 2144 C C . VAL A 1 280 ? 6.074 0.734 -18.091 1.00 97.12 280 VAL A C 1
ATOM 2146 O O . VAL A 1 280 ? 6.761 1.392 -18.870 1.00 97.12 280 VAL A O 1
ATOM 2149 N N . ILE A 1 281 ? 6.479 0.483 -16.839 1.00 96.25 281 ILE A N 1
ATOM 2150 C CA . ILE A 1 281 ? 7.778 0.951 -16.318 1.00 96.25 281 ILE A CA 1
ATOM 2151 C C . ILE A 1 281 ? 8.936 0.390 -17.147 1.00 96.25 281 ILE A C 1
ATOM 2153 O O . ILE A 1 281 ? 9.844 1.140 -17.506 1.00 96.25 281 ILE A O 1
ATOM 2157 N N . TYR A 1 282 ? 8.904 -0.904 -17.480 1.00 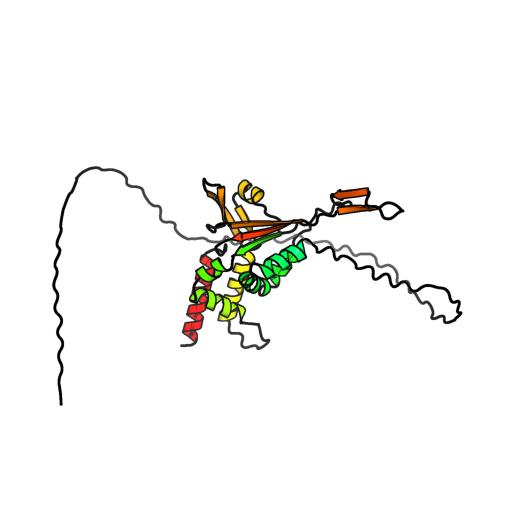96.44 282 TYR A N 1
ATOM 2158 C CA . TYR A 1 282 ? 9.931 -1.536 -18.307 1.00 96.44 282 TYR A CA 1
ATOM 2159 C C . TYR A 1 282 ? 10.018 -0.886 -19.690 1.00 96.44 282 TYR A C 1
ATOM 2161 O O . TYR A 1 282 ? 11.115 -0.548 -20.136 1.00 96.44 282 TYR A O 1
ATOM 2169 N N . ASP A 1 283 ? 8.884 -0.682 -20.361 1.00 96.25 283 ASP A N 1
ATOM 2170 C CA . ASP A 1 283 ? 8.835 -0.038 -21.677 1.00 96.25 283 ASP A CA 1
ATOM 2171 C C . ASP A 1 283 ? 9.431 1.381 -21.638 1.00 96.25 283 ASP A C 1
ATOM 2173 O O . ASP A 1 283 ? 10.276 1.718 -22.470 1.00 96.25 283 ASP A O 1
ATOM 2177 N N . ILE A 1 284 ? 9.086 2.181 -20.624 1.00 94.75 284 ILE A N 1
ATOM 2178 C CA . ILE A 1 284 ? 9.660 3.521 -20.428 1.00 94.75 284 ILE A CA 1
ATOM 2179 C C . ILE A 1 284 ? 11.172 3.436 -20.169 1.00 94.75 284 ILE A C 1
ATOM 2181 O O . ILE A 1 284 ? 11.957 4.125 -20.824 1.00 94.75 284 ILE A O 1
ATOM 2185 N N . TYR A 1 285 ? 11.600 2.552 -19.264 1.00 94.12 285 TYR A N 1
ATOM 2186 C CA . TYR A 1 285 ? 13.005 2.373 -18.898 1.00 94.12 285 TYR A CA 1
ATOM 2187 C C . TYR A 1 285 ? 13.879 1.985 -20.096 1.00 94.12 285 TYR A C 1
ATOM 2189 O O . TYR A 1 285 ? 14.967 2.538 -20.287 1.00 94.12 285 TYR A O 1
ATOM 2197 N N . TYR A 1 286 ? 13.417 1.050 -20.930 1.00 93.88 286 TYR A N 1
ATOM 2198 C CA . TYR A 1 286 ? 14.171 0.610 -22.102 1.00 93.88 286 TYR A CA 1
ATOM 2199 C C . TYR A 1 286 ? 14.211 1.665 -23.205 1.00 93.88 286 TYR A C 1
ATOM 2201 O O . TYR A 1 286 ? 15.245 1.798 -23.865 1.00 93.88 286 TYR A O 1
ATOM 2209 N N . ARG A 1 287 ? 13.143 2.450 -23.391 1.00 93.06 287 ARG A N 1
ATOM 2210 C CA . ARG A 1 287 ? 13.158 3.596 -24.316 1.00 93.06 287 ARG A CA 1
ATOM 2211 C C . ARG A 1 287 ? 14.176 4.641 -23.882 1.00 93.06 287 ARG A C 1
ATOM 2213 O O . ARG A 1 287 ? 15.008 5.030 -24.695 1.00 93.06 287 ARG A O 1
ATOM 2220 N N . TYR A 1 288 ? 14.160 5.005 -22.602 1.00 89.94 288 TYR A N 1
ATOM 2221 C CA . TYR A 1 288 ? 15.108 5.950 -22.015 1.00 89.94 288 TYR A CA 1
ATOM 2222 C C . TYR A 1 288 ? 16.560 5.455 -22.112 1.00 89.94 288 TYR A C 1
ATOM 2224 O O . TYR A 1 288 ? 17.463 6.175 -22.535 1.00 89.94 288 TYR A O 1
ATOM 2232 N N . SER A 1 289 ? 16.796 4.181 -21.798 1.00 89.62 289 SER A N 1
ATOM 2233 C CA . SER A 1 289 ? 18.134 3.584 -21.904 1.00 89.62 289 SER A CA 1
ATOM 2234 C C . SER A 1 289 ? 18.636 3.546 -23.351 1.00 89.62 289 SER A C 1
ATOM 2236 O O . SER A 1 289 ? 19.828 3.708 -23.595 1.00 89.62 289 SER A O 1
ATOM 2238 N N . SER A 1 290 ? 17.730 3.358 -24.316 1.00 92.00 290 SER A N 1
ATOM 2239 C CA . SER A 1 290 ? 18.067 3.334 -25.743 1.00 92.00 290 SER A CA 1
ATOM 2240 C C . SER A 1 290 ? 18.356 4.723 -26.314 1.00 92.00 290 SER A C 1
ATOM 2242 O O . SER A 1 290 ? 19.099 4.814 -27.282 1.00 92.00 290 SER A O 1
ATOM 2244 N N . SER A 1 291 ? 17.800 5.800 -25.747 1.00 89.75 291 SER A N 1
ATOM 2245 C CA . SER A 1 291 ? 18.093 7.171 -26.193 1.00 89.75 291 SER A CA 1
ATOM 2246 C C . SER A 1 291 ? 19.444 7.705 -25.713 1.00 89.75 291 SER A C 1
ATOM 2248 O O . SER A 1 291 ? 19.931 8.688 -26.264 1.00 89.75 291 SER A O 1
ATOM 2250 N N . LEU A 1 292 ? 20.046 7.077 -24.697 1.00 85.44 292 LEU A N 1
ATOM 2251 C CA . LEU A 1 292 ? 21.355 7.461 -24.156 1.00 85.44 292 LEU A CA 1
ATOM 2252 C C . LEU A 1 292 ? 22.543 6.748 -24.827 1.00 85.44 292 LEU A C 1
ATOM 2254 O O . LEU A 1 292 ? 23.684 7.163 -24.613 1.00 85.44 292 LEU A O 1
ATOM 2258 N N . ALA A 1 293 ? 22.288 5.670 -25.575 1.00 86.31 293 ALA A N 1
ATOM 2259 C CA . ALA A 1 293 ? 23.302 4.849 -26.242 1.00 86.31 293 ALA A CA 1
ATOM 2260 C C . ALA A 1 293 ? 23.602 5.346 -27.664 1.00 86.31 293 ALA A C 1
ATOM 2262 O O . ALA A 1 293 ? 24.800 5.352 -28.031 1.00 86.31 293 ALA A O 1
#

Secondary structure (DSSP, 8-state):
------------------------------PPPP------------PPPPPPPP-PPPP----------------------------------HHHHHHHHHHHH-HHHHHHHHT-HHHHHHHHHS-TTEEEEEEE-HHHHHHTHHHHHHHHHHHHH----S-S---HHHHHHHHHHHHHHHHTEESS---HHHHHHHSEEE-SS-EEEEEE-TTS-EEETTEEEEEEEEEE---EEEEE-TTS-EEEEEE---TTS----EEEEEEESS--S-HHHHHHHHHHHHHHHHH--

Radius of gyration: 32.45 Å; chains: 1; bounding box: 92×101×76 Å

Organism: NCBI:txid382380

Sequence (293 aa):
MMITTMIGHHRSSNPCSSSLEPRGGGVGSSFFPAFSSQCRVPVRGIASPPPRGILLPPSSSSRGWRRRWGRSSTAAAHDAAHDEDDEYATTDSSRERAERHLLTTYPKFCKLLYSNPTALERMRSSSSSGYAVFAPNDGAFDALGRDRLNMLDMALSYTAVDDDDVDVGISDMRDVVMAMAEYHMVSAPVTSDVMMKFGVVTTSMGEMNVDVDDDGTMYVNGVRVVRSYQYEDRSFIDYIDSMGNSLGTEEVSERDGKEGRCIVVHEVDGLVCPEVLWDVIYDIYYRYSSSLA

pLDDT: mean 76.43, std 22.92, range [32.94, 98.69]

Foldseek 3Di:
DDDDDDDDDDDDDDDDDDDDDDDDDDDDPDDDDDDDDDPDDDPDDDDDDDDDDDDDDDDDDDDDDDDDDDDDDDDDDDDDPPPPPPVPPPPQALVNVVVVCCCVFQVVLVLLLVLQVPLVCLQVPQALAHWEFAGEGVLQVVVVDDVSNVLLCQLSVDDPDVDPPPDPLSPQSVVLSSLLSQLRIGSHDADPVNCVVPQWGATPNGIWGWDADPVRFIDTLNWTFPDKDKGKPFDKDFDADPVRDTPDIDRDPDPPPRNIYIYMYTYTNHRNDDCVSVVSSVVSVVVVVVVVD